Protein 6NEP (pdb70)

B-factor: mean 51.98, std 9.15, range [30.0, 88.64]

Foldseek 3Di:
DVLLVVLCPDPPNQWDPDDDPPDDATHGNDDLAPDQCLPVVLSLLLCLQPDDPPSNVCSLNVLLVNLQPVEPRQVVNVVSNLVSLLVQLVVVDLVSLLSSLVSLLSQLVSYAPRLQVPLVCLRRPQSCLVVDPPVNVSNLVSLVSSVVRRPDPSVVSNCVRNVVDDDDD/DDDFDDKDFFQDDDLVLQQCVVQVVQPARHVVRLVVLDPDDDFDAQVPSRHGAKGQHNVRDIDGDDNDGDQDSVNRRVRMDTHD

Solvent-accessible surface area: 12789 Å² total

InterPro domains:
  IPR019399 Parkin co-regulated protein [PF10274] (70-205)
  IPR019399 Parkin co-regulated protein [PF10274] (241-292)
  IPR019399 Parkin co-regulated protein [PTHR21207] (4-295)

Radius of gyration: 20.3 Å; Cα contacts (8 Å, |Δi|>4): 351; chains: 2; bounding box: 47×31×62 Å

GO terms:
  GO:0051879 Hsp90 protein binding (F, IDA)
  GO:0031982 vesicle (C, IDA)
  GO:0043005 neuron projection (C, IDA)
  GO:0005829 cytosol (C, IDA)
  GO:0030544 Hsp70 protein binding (F, IDA)
  GO:0003779 actin binding (F, IDA)
  GO:0043014 alpha-tubulin binding (F, IDA)
  GO:0048487 beta-tubulin binding (F, IDA)
  GO:0034620 cellular response to unfolded protein (P, TAS)
  GO:0051087 protein-folding chaperone binding (F, IPI)
  GO:0001664 G protein-coupled receptor binding (F, IPI)
  GO:0031072 heat shock protein binding (F, IPI)
  GO:0031625 ubiquitin protein ligase binding (F, IPI)
  GO:0005879 axonemal microtubule (C, IDA)
  GO:0005515 protein binding (F, IPI)
  GO:0097228 sperm principal piece (C, IDA)
  GO:0097229 sperm end piece (C, IDA)
  GO:0097225 sperm midpiece (C, IDA)
  GO:0005634 nucleus (C, HDA)

Structure (mmCIF, N/CA/C/O backbone):
data_6NEP
#
_entry.id   6NEP
#
_cell.length_a   67.371
_cell.length_b   67.371
_cell.length_c   159.716
_cell.angle_alpha   90.000
_cell.angle_beta   90.000
_cell.angle_gamma   90.000
#
_symmetry.space_group_name_H-M   'P 41 21 2'
#
loop_
_entity.id
_entity.type
_entity.pdbx_description
1 polymer 'Parkin coregulated gene protein'
2 polymer 'Meiosis expressed gene 1 protein homolog'
3 non-polymer 'CHLORIDE ION'
4 non-polymer 'PHOSPHATE ION'
5 water water
#
loop_
_atom_site.group_PDB
_atom_site.id
_atom_site.type_symbol
_atom_site.label_atom_id
_atom_site.label_alt_id
_atom_site.label_comp_id
_atom_site.label_asym_id
_atom_site.label_entity_id
_atom_site.label_seq_id
_atom_site.pdbx_PDB_ins_code
_atom_site.Cartn_x
_atom_site.Cartn_y
_atom_site.Cartn_z
_atom_site.occupancy
_atom_site.B_iso_or_equiv
_atom_site.auth_seq_id
_atom_site.auth_comp_id
_atom_site.auth_asym_id
_atom_site.auth_atom_id
_atom_site.pdbx_PDB_model_num
ATOM 1 N N . SER A 1 5 ? 0.95300 34.86000 49.64600 1.000 54.44337 69 SER A N 1
ATOM 2 C CA . SER A 1 5 ? 0.87900 36.28700 49.97100 1.000 54.90658 69 SER A CA 1
ATOM 3 C C . SER A 1 5 ? 0.03500 36.53000 51.21400 1.000 54.56970 69 SER A C 1
ATOM 4 O O . SER A 1 5 ? 0.56900 36.58100 52.30700 1.000 53.95121 69 SER A O 1
ATOM 6 N N . THR A 1 6 ? -1.28100 36.69100 51.06500 1.000 55.80669 70 THR A N 1
ATOM 7 C CA . THR A 1 6 ? -2.10600 36.75300 52.26900 1.000 55.44086 70 THR A CA 1
ATOM 8 C C . THR A 1 6 ? -1.99000 35.45700 53.07000 1.000 54.94869 70 THR A C 1
ATOM 9 O O . THR A 1 6 ? -1.84200 35.49400 54.30000 1.000 54.28282 70 THR A O 1
ATOM 13 N N . ALA A 1 7 ? -1.99700 34.30400 52.39000 1.000 52.93529 71 ALA A N 1
ATOM 14 C CA . ALA A 1 7 ? -1.80200 33.03300 53.08700 1.000 52.42997 71 ALA A CA 1
ATOM 15 C C . ALA A 1 7 ? -0.43400 32.95500 53.76400 1.000 51.87201 71 ALA A C 1
ATOM 16 O O . ALA A 1 7 ? -0.30800 32.41700 54.87800 1.000 50.88768 71 ALA A O 1
ATOM 18 N N . PHE A 1 8 ? 0.61600 33.44300 53.09300 1.000 48.15314 72 PHE A N 1
ATOM 19 C CA . PHE A 1 8 ? 1.92100 33.42500 53.73500 1.000 48.54529 72 PHE A CA 1
ATOM 20 C C . PHE A 1 8 ? 1.97300 34.38200 54.92500 1.000 48.75585 72 PHE A C 1
ATOM 21 O O . PHE A 1 8 ? 2.65000 34.09600 55.91700 1.000 47.27409 72 PHE A O 1
ATOM 29 N N . ARG A 1 9 ? 1.27500 35.51500 54.84900 1.000 50.48763 73 ARG A N 1
ATOM 30 C CA . ARG A 1 9 ? 1.31200 36.46300 55.95700 1.000 50.89294 73 ARG A CA 1
ATOM 31 C C . ARG A 1 9 ? 0.61000 35.91100 57.19500 1.000 50.72977 73 ARG A C 1
ATOM 32 O O . ARG A 1 9 ? 1.08200 36.12100 58.31900 1.000 50.36920 73 ARG A O 1
ATOM 40 N N . LYS A 1 10 ? -0.52300 35.21500 57.01700 1.000 51.79832 74 LYS A N 1
ATOM 41 C CA . LYS A 1 10 ? -1.14100 34.54600 58.16200 1.000 51.90359 74 LYS A CA 1
ATOM 42 C C . LYS A 1 10 ? -0.19600 33.50500 58.73600 1.000 51.36669 74 LYS A C 1
ATOM 43 O O . LYS A 1 10 ? 0.00800 33.44200 59.95500 1.000 51.23246 74 LYS A O 1
ATOM 49 N N . PHE A 1 11 ? 0.39800 32.69200 57.85600 1.000 48.17946 75 PHE A N 1
ATOM 50 C CA . PHE A 1 11 ? 1.36800 31.68000 58.25400 1.000 47.63203 75 PHE A CA 1
ATOM 51 C C . PHE A 1 11 ? 2.48700 32.28200 59.10000 1.000 47.73730 75 PHE A C 1
ATOM 52 O O . PHE A 1 11 ? 2.83500 31.74600 60.15800 1.000 47.58465 75 PHE A O 1
ATOM 60 N N . TYR A 1 12 ? 3.03000 33.41800 58.65500 1.000 46.58190 76 TYR A N 1
ATOM 61 C CA . TYR A 1 12 ? 4.17000 34.05700 59.30500 1.000 47.21356 76 TYR A CA 1
ATOM 62 C C . TYR A 1 12 ? 3.87100 34.42000 60.76100 1.000 48.18472 76 TYR A C 1
ATOM 63 O O . TYR A 1 12 ? 4.74800 34.32100 61.62200 1.000 47.68993 76 TYR A O 1
ATOM 72 N N . GLU A 1 13 ? 2.64400 34.84700 61.05400 1.000 50.75872 77 GLU A N 1
ATOM 73 C CA . GLU A 1 13 ? 2.30400 35.32100 62.38500 1.000 51.76936 77 GLU A CA 1
ATOM 74 C C . GLU A 1 13 ? 1.84700 34.21200 63.32000 1.000 51.58776 77 GLU A C 1
ATOM 75 O O . GLU A 1 13 ? 1.60100 34.48300 64.49600 1.000 52.72474 77 GLU A O 1
ATOM 81 N N . ARG A 1 14 ? 1.72300 32.98200 62.82900 1.000 50.92189 78 ARG A N 1
ATOM 82 C CA . ARG A 1 14 ? 1.24900 31.87400 63.64300 1.000 51.37458 78 ARG A CA 1
ATOM 83 C C . ARG A 1 14 ? 2.38700 31.31300 64.48400 1.000 51.30878 78 ARG A C 1
ATOM 84 O O . ARG A 1 14 ? 3.56300 31.39400 64.10900 1.000 50.73503 78 ARG A O 1
ATOM 92 N N . GLY A 1 15 ? 2.02300 30.72800 65.63400 1.000 49.95336 79 GLY A N 1
ATOM 93 C CA . GLY A 1 15 ? 2.99100 29.96500 66.40100 1.000 49.92441 79 GLY A CA 1
ATOM 94 C C . GLY A 1 15 ? 3.62700 28.84200 65.60000 1.000 49.32960 79 GLY A C 1
ATOM 95 O O . GLY A 1 15 ? 4.81400 28.55800 65.75200 1.000 49.59016 79 GLY A O 1
ATOM 96 N N . ASP A 1 16 ? 2.87900 28.22700 64.69500 1.000 49.79018 80 ASP A N 1
ATOM 97 C CA . ASP A 1 16 ? 3.48800 27.10100 64.00200 1.000 49.62963 80 ASP A CA 1
ATOM 98 C C . ASP A 1 16 ? 4.37100 27.52500 62.82200 1.000 48.46634 80 ASP A C 1
ATOM 99 O O . ASP A 1 16 ? 4.91700 26.65500 62.13600 1.000 47.84521 80 ASP A O 1
ATOM 104 N N . PHE A 1 17 ? 4.56700 28.82500 62.59400 1.000 45.63705 81 PHE A N 1
ATOM 105 C CA . PHE A 1 17 ? 5.65400 29.25900 61.70500 1.000 44.76063 81 PHE A CA 1
ATOM 106 C C . PHE A 1 17 ? 6.97200 28.74000 62.26900 1.000 45.02119 81 PHE A C 1
ATOM 107 O O . PHE A 1 17 ? 7.31000 29.05000 63.41600 1.000 45.62389 81 PHE A O 1
ATOM 115 N N . PRO A 1 18 ? 7.73100 27.94500 61.51200 1.000 42.96831 82 PRO A N 1
ATOM 116 C CA . PRO A 1 18 ? 8.86100 27.21100 62.09200 1.000 42.52615 82 PRO A CA 1
ATOM 117 C C . PRO A 1 18 ? 10.14900 28.01100 62.20700 1.000 43.44995 82 PRO A C 1
ATOM 118 O O . PRO A 1 18 ? 11.16500 27.44500 62.61400 1.000 43.57891 82 PRO A O 1
ATOM 122 N N . ILE A 1 19 ? 10.15300 29.30000 61.87000 1.000 42.27349 83 ILE A N 1
ATOM 123 C CA . ILE A 1 19 ? 11.34500 30.13700 61.95500 1.000 42.69459 83 ILE A CA 1
ATOM 124 C C . ILE A 1 19 ? 11.16000 31.13200 63.08700 1.000 43.60523 83 ILE A C 1
ATOM 125 O O . ILE A 1 19 ? 10.08000 31.71000 63.25100 1.000 43.67366 83 ILE A O 1
ATOM 130 N N . ALA A 1 20 ? 12.20400 31.29600 63.89300 1.000 43.49995 84 ALA A N 1
ATOM 131 C CA . ALA A 1 20 ? 12.16100 32.25700 64.98100 1.000 44.34479 84 ALA A CA 1
ATOM 132 C C . ALA A 1 20 ? 12.24200 33.66100 64.40500 1.000 44.82906 84 ALA A C 1
ATOM 133 O O . ALA A 1 20 ? 13.10600 33.95300 63.56600 1.000 44.91328 84 ALA A O 1
ATOM 135 N N . LEU A 1 21 ? 11.31900 34.52000 64.82700 1.000 45.40544 85 LEU A N 1
ATOM 136 C CA . LEU A 1 21 ? 11.24200 35.88400 64.31600 1.000 45.80286 85 LEU A CA 1
ATOM 137 C C . LEU A 1 21 ? 12.21400 36.76300 65.09500 1.000 46.88983 85 LEU A C 1
ATOM 138 O O . LEU A 1 21 ? 11.83400 37.62800 65.88700 1.000 47.78731 85 LEU A O 1
ATOM 143 N N . GLU A 1 22 ? 13.49800 36.51100 64.86000 1.000 50.03231 86 GLU A N 1
ATOM 144 C CA . GLU A 1 22 ? 14.55300 37.28400 65.49100 1.000 51.14297 86 GLU A CA 1
ATOM 145 C C . GLU A 1 22 ? 15.66200 37.53300 64.47600 1.000 50.75345 86 GLU A C 1
ATOM 146 O O . GLU A 1 22 ? 15.89000 36.74500 63.55700 1.000 49.62437 86 GLU A O 1
ATOM 152 N N . HIS A 1 23 ? 16.34000 38.66000 64.66200 1.000 56.85419 87 HIS A N 1
ATOM 153 C CA . HIS A 1 23 ? 17.53300 39.02300 63.91600 1.000 58.24383 87 HIS A CA 1
ATOM 154 C C . HIS A 1 23 ? 18.74000 38.99300 64.84800 1.000 59.33343 87 HIS A C 1
ATOM 155 O O . HIS A 1 23 ? 18.74700 39.67000 65.88300 1.000 59.80454 87 HIS A O 1
ATOM 162 N N . ASP A 1 24 ? 19.74800 38.20100 64.48400 1.000 62.75226 88 ASP A N 1
ATOM 163 C CA . ASP A 1 24 ? 21.04500 38.18200 65.15600 1.000 64.35245 88 ASP A CA 1
ATOM 164 C C . ASP A 1 24 ? 21.96000 39.21000 64.49400 1.000 65.73946 88 ASP A C 1
ATOM 165 O O . ASP A 1 24 ? 22.05900 39.24700 63.26000 1.000 65.28941 88 ASP A O 1
ATOM 170 N N . SER A 1 25 ? 22.64200 40.03100 65.30000 1.000 67.43440 89 SER A N 1
ATOM 171 C CA . SER A 1 25 ? 23.42700 41.11800 64.71100 1.000 69.57676 89 SER A CA 1
ATOM 172 C C . SER A 1 25 ? 24.62500 40.58000 63.93100 1.000 69.34516 89 SER A C 1
ATOM 173 O O . SER A 1 25 ? 24.91800 41.04800 62.82000 1.000 71.22696 89 SER A O 1
ATOM 176 N N . LYS A 1 26 ? 25.32800 39.59400 64.48800 1.000 68.77667 90 LYS A N 1
ATOM 177 C CA . LYS A 1 26 ? 26.28800 38.81600 63.71100 1.000 69.30041 90 LYS A CA 1
ATOM 178 C C . LYS A 1 26 ? 25.54600 38.08100 62.60200 1.000 69.15303 90 LYS A C 1
ATOM 179 O O . LYS A 1 26 ? 25.02600 36.98400 62.82400 1.000 69.79784 90 LYS A O 1
ATOM 181 N N . GLY A 1 27 ? 25.47200 38.68900 61.41700 1.000 66.07108 91 GLY A N 1
ATOM 182 C CA . GLY A 1 27 ? 25.06000 37.97700 60.22600 1.000 65.47627 91 GLY A CA 1
ATOM 183 C C . GLY A 1 27 ? 23.57400 38.04500 59.93500 1.000 64.77356 91 GLY A C 1
ATOM 184 O O . GLY A 1 27 ? 22.78200 38.66900 60.64600 1.000 65.28941 91 GLY A O 1
ATOM 185 N N . ASN A 1 28 ? 23.20100 37.34800 58.85800 1.000 59.33080 92 ASN A N 1
ATOM 186 C CA . ASN A 1 28 ? 21.85200 37.32600 58.31000 1.000 59.48345 92 ASN A CA 1
ATOM 187 C C . ASN A 1 28 ? 21.24600 35.92700 58.28000 1.000 58.31752 92 ASN A C 1
ATOM 188 O O . ASN A 1 28 ? 20.36800 35.66400 57.45800 1.000 58.44122 92 ASN A O 1
ATOM 193 N N . LYS A 1 29 ? 21.71000 35.01300 59.12100 1.000 53.59064 93 LYS A N 1
ATOM 194 C CA . LYS A 1 29 ? 21.11400 33.68800 59.10800 1.000 52.08519 93 LYS A CA 1
ATOM 195 C C . LYS A 1 29 ? 19.74000 33.73100 59.76300 1.000 50.73240 93 LYS A C 1
ATOM 196 O O . LYS A 1 29 ? 19.43200 34.61400 60.56700 1.000 50.49553 93 LYS A O 1
ATOM 202 N N . ILE A 1 30 ? 18.92400 32.74000 59.44100 1.000 46.58453 94 ILE A N 1
ATOM 203 C CA . ILE A 1 30 ? 17.63400 32.55000 60.08900 1.000 45.97657 94 ILE A CA 1
ATOM 204 C C . ILE A 1 30 ? 17.76800 31.38600 61.05200 1.000 45.21595 94 ILE A C 1
ATOM 205 O O . ILE A 1 30 ? 18.47900 30.41400 60.78300 1.000 45.02645 94 ILE A O 1
ATOM 210 N N . ALA A 1 31 ? 17.07600 31.49600 62.18100 1.000 44.36058 95 ALA A N 1
ATOM 211 C CA . ALA A 1 31 ? 17.11400 30.50800 63.24500 1.000 44.21320 95 ALA A CA 1
ATOM 212 C C . ALA A 1 31 ? 15.81200 29.72500 63.23700 1.000 43.36836 95 ALA A C 1
ATOM 213 O O . ALA A 1 31 ? 14.72900 30.31400 63.31500 1.000 43.55522 95 ALA A O 1
ATOM 215 N N . TRP A 1 32 ? 15.91400 28.40600 63.16700 1.000 42.44193 96 TRP A N 1
ATOM 216 C CA . TRP A 1 32 ? 14.74600 27.54000 63.08600 1.000 42.18401 96 TRP A CA 1
ATOM 217 C C . TRP A 1 32 ? 14.29700 27.14700 64.49500 1.000 43.26571 96 TRP A C 1
ATOM 218 O O . TRP A 1 32 ? 15.09800 26.62300 65.27100 1.000 43.18939 96 TRP A O 1
ATOM 229 N N . LYS A 1 33 ? 13.02600 27.44000 64.83300 1.000 43.29730 97 LYS A N 1
ATOM 230 C CA . LYS A 1 33 ? 12.45700 26.92300 66.08200 1.000 44.30268 97 LYS A CA 1
ATOM 231 C C . LYS A 1 33 ? 12.34500 25.40700 66.04100 1.000 44.74484 97 LYS A C 1
ATOM 232 O O . LYS A 1 33 ? 12.52600 24.73300 67.05200 1.000 45.76865 97 LYS A O 1
ATOM 238 N N . VAL A 1 34 ? 12.03300 24.85700 64.88300 1.000 45.39228 98 VAL A N 1
ATOM 239 C CA . VAL A 1 34 ? 11.78200 23.43500 64.71800 1.000 45.45019 98 VAL A CA 1
ATOM 240 C C . VAL A 1 34 ? 12.80400 22.91300 63.72500 1.000 44.51060 98 VAL A C 1
ATOM 241 O O . VAL A 1 34 ? 13.15000 23.61300 62.76800 1.000 43.72366 98 VAL A O 1
ATOM 245 N N . GLU A 1 35 ? 13.28500 21.69500 63.93900 1.000 45.31596 99 GLU A N 1
ATOM 246 C CA . GLU A 1 35 ? 14.28000 21.14000 63.03300 1.000 44.95013 99 GLU A CA 1
ATOM 247 C C . GLU A 1 35 ? 13.65900 20.83800 61.66900 1.000 43.82104 99 GLU A C 1
ATOM 248 O O . GLU A 1 35 ? 12.62000 20.17500 61.58300 1.000 43.44731 99 GLU A O 1
ATOM 254 N N . ILE A 1 36 ? 14.29900 21.34300 60.60400 1.000 43.51838 100 ILE A N 1
ATOM 255 C CA . ILE A 1 36 ? 13.79800 21.15800 59.24300 1.000 42.70512 100 ILE A CA 1
ATOM 256 C C . ILE A 1 36 ? 13.47100 19.69500 58.96300 1.000 42.82092 100 ILE A C 1
ATOM 257 O O . ILE A 1 36 ? 12.45500 19.38400 58.33300 1.000 42.27086 100 ILE A O 1
ATOM 262 N N . GLU A 1 37 ? 14.31200 18.77500 59.42100 1.000 44.60535 101 GLU A N 1
ATOM 263 C CA . GLU A 1 37 ? 14.11200 17.38100 59.05400 1.000 45.86603 101 GLU A CA 1
ATOM 264 C C . GLU A 1 37 ? 12.90500 16.76700 59.73900 1.000 46.61612 101 GLU A C 1
ATOM 265 O O . GLU A 1 37 ? 12.49500 15.66400 59.37400 1.000 47.42937 101 GLU A O 1
ATOM 271 N N . LYS A 1 38 ? 12.31800 17.44500 60.71100 1.000 44.32374 102 LYS A N 1
ATOM 272 C CA . LYS A 1 38 ? 11.11100 16.95400 61.36100 1.000 45.00013 102 LYS A CA 1
ATOM 273 C C . LYS A 1 38 ? 9.84500 17.63000 60.84500 1.000 43.78420 102 LYS A C 1
ATOM 274 O O . LYS A 1 38 ? 8.75300 17.32300 61.32700 1.000 43.67892 102 LYS A O 1
ATOM 280 N N . LEU A 1 39 ? 9.96000 18.56100 59.90800 1.000 44.10792 103 LEU A N 1
ATOM 281 C CA . LEU A 1 39 ? 8.77700 19.16600 59.32200 1.000 43.19728 103 LEU A CA 1
ATOM 282 C C . LEU A 1 39 ? 8.18600 18.25600 58.25200 1.000 42.67091 103 LEU A C 1
ATOM 283 O O . LEU A 1 39 ? 8.90700 17.70100 57.41600 1.000 42.61037 103 LEU A O 1
ATOM 288 N N . ASP A 1 40 ? 6.86700 18.11300 58.26100 1.000 44.00791 104 ASP A N 1
ATOM 289 C CA . ASP A 1 40 ? 6.21000 17.44700 57.14400 1.000 44.08950 104 ASP A CA 1
ATOM 290 C C . ASP A 1 40 ? 6.18400 18.42400 55.97500 1.000 42.88672 104 ASP A C 1
ATOM 291 O O . ASP A 1 40 ? 5.49100 19.44600 56.02400 1.000 42.19453 104 ASP A O 1
ATOM 296 N N . TYR A 1 41 ? 6.94400 18.11400 54.92300 1.000 42.17085 105 TYR A N 1
ATOM 297 C CA . TYR A 1 41 ? 7.05600 19.04700 53.80900 1.000 41.34706 105 TYR A CA 1
ATOM 298 C C . TYR A 1 41 ? 5.73200 19.20200 53.07900 1.000 41.29969 105 TYR A C 1
ATOM 299 O O . TYR A 1 41 ? 5.50000 20.23800 52.44800 1.000 40.43380 105 TYR A O 1
ATOM 308 N N . HIS A 1 42 ? 4.84900 18.19500 53.15800 1.000 43.05253 106 HIS A N 1
ATOM 309 C CA . HIS A 1 42 ? 3.54800 18.31200 52.50700 1.000 43.07095 106 HIS A CA 1
ATOM 310 C C . HIS A 1 42 ? 2.78200 19.52200 53.01600 1.000 42.80250 106 HIS A C 1
ATOM 311 O O . HIS A 1 42 ? 1.99300 20.12700 52.27100 1.000 42.76565 106 HIS A O 1
ATOM 318 N N . HIS A 1 43 ? 2.99000 19.87500 54.29000 1.000 43.51048 107 HIS A N 1
ATOM 319 C CA . HIS A 1 43 ? 2.34700 21.03600 54.88500 1.000 43.85526 107 HIS A CA 1
ATOM 320 C C . HIS A 1 43 ? 3.18400 22.29600 54.71700 1.000 43.08938 107 HIS A C 1
ATOM 321 O O . HIS A 1 43 ? 2.65600 23.33600 54.33800 1.000 43.41836 107 HIS A O 1
ATOM 328 N N . TYR A 1 44 ? 4.48900 22.21400 54.96300 1.000 40.48643 108 TYR A N 1
ATOM 329 C CA . TYR A 1 44 ? 5.27600 23.42700 55.14600 1.000 40.94965 108 TYR A CA 1
ATOM 330 C C . TYR A 1 44 ? 5.85800 23.95000 53.83000 1.000 40.61540 108 TYR A C 1
ATOM 331 O O . TYR A 1 44 ? 5.95100 25.16300 53.63100 1.000 40.80226 108 TYR A O 1
ATOM 340 N N . LEU A 1 45 ? 6.30300 23.06900 52.94800 1.000 38.91782 109 LEU A N 1
ATOM 341 C CA . LEU A 1 45 ? 6.95200 23.56500 51.73800 1.000 39.24944 109 LEU A CA 1
ATOM 342 C C . LEU A 1 45 ? 5.97700 24.34400 50.85100 1.000 39.44947 109 LEU A C 1
ATOM 343 O O . LEU A 1 45 ? 6.33300 25.45900 50.44000 1.000 40.21535 109 LEU A O 1
ATOM 348 N N . PRO A 1 46 ? 4.74400 23.89100 50.59100 1.000 40.30220 110 PRO A N 1
ATOM 349 C CA . PRO A 1 46 ? 3.82900 24.73300 49.79600 1.000 41.48129 110 PRO A CA 1
ATOM 350 C C . PRO A 1 46 ? 3.54200 26.09400 50.41500 1.000 42.46562 110 PRO A C 1
ATOM 351 O O . PRO A 1 46 ? 3.40800 27.08200 49.68400 1.000 43.41310 110 PRO A O 1
ATOM 355 N N . LEU A 1 47 ? 3.43900 26.17400 51.74900 1.000 42.15769 111 LEU A N 1
ATOM 356 C CA . LEU A 1 47 ? 3.23600 27.46700 52.40300 1.000 42.71302 111 LEU A CA 1
ATOM 357 C C . LEU A 1 47 ? 4.39300 28.42500 52.12800 1.000 43.02621 111 LEU A C 1
ATOM 358 O O . LEU A 1 47 ? 4.17300 29.60000 51.81100 1.000 44.31321 111 LEU A O 1
ATOM 363 N N . PHE A 1 48 ? 5.63400 27.95200 52.25400 1.000 40.08902 112 PHE A N 1
ATOM 364 C CA . PHE A 1 48 ? 6.75200 28.82400 51.92400 1.000 41.26811 112 PHE A CA 1
ATOM 365 C C . PHE A 1 48 ? 6.72700 29.21900 50.44400 1.000 42.40245 112 PHE A C 1
ATOM 366 O O . PHE A 1 48 ? 7.00500 30.37500 50.10500 1.000 43.79209 112 PHE A O 1
ATOM 374 N N . PHE A 1 49 ? 6.37000 28.28700 49.54800 1.000 40.98913 113 PHE A N 1
ATOM 375 C CA . PHE A 1 49 ? 6.26800 28.64700 48.13600 1.000 43.32362 113 PHE A CA 1
ATOM 376 C C . PHE A 1 49 ? 5.14300 29.65200 47.90200 1.000 44.33689 113 PHE A C 1
ATOM 377 O O . PHE A 1 49 ? 5.24500 30.49400 47.00700 1.000 45.66863 113 PHE A O 1
ATOM 385 N N . ASP A 1 50 ? 4.09600 29.62800 48.73100 1.000 45.26069 114 ASP A N 1
ATOM 386 C CA . ASP A 1 50 ? 3.10900 30.69500 48.68700 1.000 45.66074 114 ASP A CA 1
ATOM 387 C C . ASP A 1 50 ? 3.72700 32.07000 48.82800 1.000 46.76350 114 ASP A C 1
ATOM 388 O O . ASP A 1 50 ? 3.13000 33.04500 48.37500 1.000 46.93194 114 ASP A O 1
ATOM 393 N N . GLY A 1 51 ? 4.88600 32.18100 49.45000 1.000 44.82643 115 GLY A N 1
ATOM 394 C CA . GLY A 1 51 ? 5.47800 33.48200 49.64000 1.000 45.81865 115 GLY A CA 1
ATOM 395 C C . GLY A 1 51 ? 6.39700 33.95000 48.53400 1.000 46.71876 115 GLY A C 1
ATOM 396 O O . GLY A 1 51 ? 7.04800 34.98700 48.68500 1.000 46.48715 115 GLY A O 1
ATOM 397 N N . LEU A 1 52 ? 6.49300 33.21300 47.42200 1.000 47.14249 116 LEU A N 1
ATOM 398 C CA . LEU A 1 52 ? 7.22300 33.73200 46.27200 1.000 48.30316 116 LEU A CA 1
ATOM 399 C C . LEU A 1 52 ? 6.68500 35.08700 45.85000 1.000 48.45581 116 LEU A C 1
ATOM 400 O O . LEU A 1 52 ? 7.46300 35.96700 45.48600 1.000 48.21104 116 LEU A O 1
ATOM 405 N N . CYS A 1 53 ? 5.36600 35.28200 45.91900 1.000 52.09835 117 CYS A N 1
ATOM 406 C CA . CYS A 1 53 ? 4.75100 36.56000 45.55800 1.000 53.74592 117 CYS A CA 1
ATOM 407 C C . CYS A 1 53 ? 5.20500 37.70900 46.44400 1.000 54.56181 117 CYS A C 1
ATOM 408 O O . CYS A 1 53 ? 5.03600 38.87300 46.06500 1.000 55.01975 117 CYS A O 1
ATOM 411 N N . GLU A 1 54 ? 5.74800 37.41600 47.61800 1.000 52.81423 118 GLU A N 1
ATOM 412 C CA . GLU A 1 54 ? 5.90800 38.44900 48.62200 1.000 54.31967 118 GLU A CA 1
ATOM 413 C C . GLU A 1 54 ? 7.07200 39.35900 48.25900 1.000 54.91711 118 GLU A C 1
ATOM 414 O O . GLU A 1 54 ? 8.15500 38.90200 47.87800 1.000 55.78300 118 GLU A O 1
ATOM 420 N N . MET A 1 55 ? 6.84200 40.65200 48.36000 1.000 56.05409 119 MET A N 1
ATOM 421 C CA . MET A 1 55 ? 7.87700 41.62800 48.10700 1.000 56.57257 119 MET A CA 1
ATOM 422 C C . MET A 1 55 ? 8.04600 42.56000 49.28600 1.000 56.73838 119 MET A C 1
ATOM 423 O O . MET A 1 55 ? 8.90000 43.44800 49.23500 1.000 58.00432 119 MET A O 1
ATOM 428 N N . THR A 1 56 ? 7.26800 42.38500 50.34900 1.000 54.90922 120 THR A N 1
ATOM 429 C CA . THR A 1 56 ? 7.25500 43.33400 51.44800 1.000 55.18556 120 THR A CA 1
ATOM 430 C C . THR A 1 56 ? 8.12100 42.83600 52.60700 1.000 53.35903 120 THR A C 1
ATOM 431 O O . THR A 1 56 ? 7.99100 41.69600 53.06700 1.000 52.53261 120 THR A O 1
ATOM 435 N N . PHE A 1 57 ? 9.01200 43.70100 53.05400 1.000 53.07478 121 PHE A N 1
ATOM 436 C CA . PHE A 1 57 ? 9.83100 43.43200 54.21600 1.000 53.13269 121 PHE A CA 1
ATOM 437 C C . PHE A 1 57 ? 8.94900 43.42500 55.46600 1.000 53.30113 121 PHE A C 1
ATOM 438 O O . PHE A 1 57 ? 8.09700 44.30700 55.62600 1.000 53.91699 121 PHE A O 1
ATOM 446 N N . PRO A 1 58 ? 9.12000 42.45000 56.37300 1.000 52.66684 122 PRO A N 1
ATOM 447 C CA . PRO A 1 58 ? 10.12900 41.39000 56.41100 1.000 51.16403 122 PRO A CA 1
ATOM 448 C C . PRO A 1 58 ? 9.66200 40.04600 55.85100 1.000 49.33486 122 PRO A C 1
ATOM 449 O O . PRO A 1 58 ? 10.44800 39.10000 55.85800 1.000 48.13735 122 PRO A O 1
ATOM 453 N N . TYR A 1 59 ? 8.40500 39.95600 55.41700 1.000 50.39552 123 TYR A N 1
ATOM 454 C CA . TYR A 1 59 ? 7.87800 38.68400 54.93200 1.000 50.54290 123 TYR A CA 1
ATOM 455 C C . TYR A 1 59 ? 8.79200 38.06800 53.88000 1.000 49.62174 123 TYR A C 1
ATOM 456 O O . TYR A 1 59 ? 9.11100 36.87300 53.93300 1.000 48.26631 123 TYR A O 1
ATOM 465 N N . GLU A 1 60 ? 9.23500 38.87900 52.92500 1.000 49.42961 124 GLU A N 1
ATOM 466 C CA . GLU A 1 60 ? 9.92600 38.32600 51.77600 1.000 50.21655 124 GLU A CA 1
ATOM 467 C C . GLU A 1 60 ? 11.29400 37.79700 52.17600 1.000 49.41119 124 GLU A C 1
ATOM 468 O O . GLU A 1 60 ? 11.75300 36.78200 51.64100 1.000 48.53740 124 GLU A O 1
ATOM 474 N N . PHE A 1 61 ? 11.95200 38.45800 53.13500 1.000 49.69806 125 PHE A N 1
ATOM 475 C CA . PHE A 1 61 ? 13.19300 37.91600 53.67600 1.000 49.55068 125 PHE A CA 1
ATOM 476 C C . PHE A 1 61 ? 12.98700 36.50100 54.22100 1.000 48.59004 125 PHE A C 1
ATOM 477 O O . PHE A 1 61 ? 13.75200 35.58000 53.89800 1.000 48.30842 125 PHE A O 1
ATOM 485 N N . PHE A 1 62 ? 11.93600 36.29400 55.02700 1.000 47.55044 126 PHE A N 1
ATOM 486 C CA . PHE A 1 62 ? 11.73700 34.97700 55.62800 1.000 46.69507 126 PHE A CA 1
ATOM 487 C C . PHE A 1 62 ? 11.19900 33.96000 54.62000 1.000 46.61612 126 PHE A C 1
ATOM 488 O O . PHE A 1 62 ? 11.56000 32.77800 54.67800 1.000 45.49230 126 PHE A O 1
ATOM 496 N N . ALA A 1 63 ? 10.34200 34.38700 53.68400 1.000 44.27636 127 ALA A N 1
ATOM 497 C CA . ALA A 1 63 ? 9.91300 33.46600 52.63500 1.000 44.53692 127 ALA A CA 1
ATOM 498 C C . ALA A 1 63 ? 11.11400 32.94200 51.85300 1.000 44.81590 127 ALA A C 1
ATOM 499 O O . ALA A 1 63 ? 11.28600 31.72900 51.68300 1.000 44.82643 127 ALA A O 1
ATOM 501 N N . ARG A 1 64 ? 11.98400 33.84500 51.41400 1.000 44.86591 128 ARG A N 1
ATOM 502 C CA . ARG A 1 64 ? 13.12700 33.43500 50.61200 1.000 45.63442 128 ARG A CA 1
ATOM 503 C C . ARG A 1 64 ? 14.10500 32.58600 51.41300 1.000 45.28174 128 ARG A C 1
ATOM 504 O O . ARG A 1 64 ? 14.53000 31.51700 50.95100 1.000 44.80537 128 ARG A O 1
ATOM 512 N N . GLN A 1 65 ? 14.49000 33.05000 52.61300 1.000 45.60020 129 GLN A N 1
ATOM 513 C CA . GLN A 1 65 ? 15.41500 32.27000 53.42700 1.000 45.23437 129 GLN A CA 1
ATOM 514 C C . GLN A 1 65 ? 14.80100 30.92900 53.80000 1.000 43.69998 129 GLN A C 1
ATOM 515 O O . GLN A 1 65 ? 15.48900 29.90700 53.80300 1.000 43.32625 129 GLN A O 1
ATOM 521 N N . GLY A 1 66 ? 13.50100 30.90900 54.10400 1.000 42.33666 130 GLY A N 1
ATOM 522 C CA . GLY A 1 66 ? 12.84900 29.64300 54.41000 1.000 41.99714 130 GLY A CA 1
ATOM 523 C C . GLY A 1 66 ? 12.90200 28.66200 53.25000 1.000 41.34969 130 GLY A C 1
ATOM 524 O O . GLY A 1 66 ? 13.27600 27.50000 53.42500 1.000 39.46263 130 GLY A O 1
ATOM 525 N N . ILE A 1 67 ? 12.53100 29.11900 52.04600 1.000 41.85502 131 ILE A N 1
ATOM 526 C CA . ILE A 1 67 ? 12.57000 28.23700 50.88200 1.000 40.57065 131 ILE A CA 1
ATOM 527 C C . ILE A 1 67 ? 13.96800 27.68100 50.68400 1.000 39.16785 131 ILE A C 1
ATOM 528 O O . ILE A 1 67 ? 14.14500 26.48000 50.46700 1.000 37.24394 131 ILE A O 1
ATOM 533 N N . HIS A 1 68 ? 14.98100 28.54100 50.75500 1.000 42.48930 132 HIS A N 1
ATOM 534 C CA . HIS A 1 68 ? 16.34100 28.09600 50.47100 1.000 41.82080 132 HIS A CA 1
ATOM 535 C C . HIS A 1 68 ? 16.77700 26.97600 51.41400 1.000 41.42602 132 HIS A C 1
ATOM 536 O O . HIS A 1 68 ? 17.26400 25.93100 50.96600 1.000 39.48895 132 HIS A O 1
ATOM 543 N N . ASP A 1 69 ? 16.64600 27.19600 52.72600 1.000 40.58908 133 ASP A N 1
ATOM 544 C CA . ASP A 1 69 ? 17.02800 26.18300 53.71300 1.000 40.36273 133 ASP A CA 1
ATOM 545 C C . ASP A 1 69 ? 16.22200 24.89400 53.55000 1.000 38.71254 133 ASP A C 1
ATOM 546 O O . ASP A 1 69 ? 16.75700 23.79300 53.71900 1.000 37.25447 133 ASP A O 1
ATOM 551 N N . MET A 1 70 ? 14.93200 25.00300 53.23400 1.000 40.28378 134 MET A N 1
ATOM 552 C CA . MET A 1 70 ? 14.13900 23.78900 53.09200 1.000 39.51263 134 MET A CA 1
ATOM 553 C C . MET A 1 70 ? 14.53000 23.01800 51.83800 1.000 38.68359 134 MET A C 1
ATOM 554 O O . MET A 1 70 ? 14.51000 21.78500 51.83700 1.000 38.40460 134 MET A O 1
ATOM 559 N N . LEU A 1 71 ? 14.90500 23.72400 50.76600 1.000 39.34682 135 LEU A N 1
ATOM 560 C CA . LEU A 1 71 ? 15.39900 23.03200 49.58100 1.000 39.11258 135 LEU A CA 1
ATOM 561 C C . LEU A 1 71 ? 16.78500 22.45800 49.83300 1.000 39.33893 135 LEU A C 1
ATOM 562 O O . LEU A 1 71 ? 17.06400 21.30900 49.47900 1.000 39.10206 135 LEU A O 1
ATOM 567 N N . GLU A 1 72 ? 17.65200 23.22700 50.48900 1.000 39.87320 136 GLU A N 1
ATOM 568 C CA . GLU A 1 72 ? 19.00900 22.75800 50.73700 1.000 40.22061 136 GLU A CA 1
ATOM 569 C C . GLU A 1 72 ? 19.01900 21.49800 51.60000 1.000 40.52328 136 GLU A C 1
ATOM 570 O O . GLU A 1 72 ? 19.82800 20.58900 51.37700 1.000 40.79700 136 GLU A O 1
ATOM 576 N N . HIS A 1 73 ? 18.12400 21.41800 52.58500 1.000 38.84150 137 HIS A N 1
ATOM 577 C CA . HIS A 1 73 ? 18.15500 20.31700 53.54100 1.000 40.01796 137 HIS A CA 1
ATOM 578 C C . HIS A 1 73 ? 16.98000 19.36500 53.39600 1.000 40.41011 137 HIS A C 1
ATOM 579 O O . HIS A 1 73 ? 16.86200 18.43200 54.18600 1.000 41.13125 137 HIS A O 1
ATOM 586 N N . GLY A 1 74 ? 16.14000 19.54700 52.37600 1.000 40.13376 138 GLY A N 1
ATOM 587 C CA . GLY A 1 74 ? 14.99800 18.66100 52.19800 1.000 40.62856 138 GLY A CA 1
ATOM 588 C C . GLY A 1 74 ? 15.37000 17.21800 51.91000 1.000 42.70512 138 GLY A C 1
ATOM 589 O O . GLY A 1 74 ? 14.69700 16.29700 52.36500 1.000 43.88684 138 GLY A O 1
ATOM 590 N N . GLY A 1 75 ? 16.41400 16.99400 51.12400 1.000 43.23676 139 GLY A N 1
ATOM 591 C CA . GLY A 1 75 ? 16.71900 15.61600 50.75400 1.000 45.50282 139 GLY A CA 1
ATOM 592 C C . GLY A 1 75 ? 15.53500 14.96300 50.05700 1.000 47.02406 139 GLY A C 1
ATOM 593 O O . GLY A 1 75 ? 14.89600 15.56300 49.18300 1.000 45.84760 139 GLY A O 1
ATOM 594 N N . ASN A 1 76 ? 15.19800 13.73500 50.47600 1.000 47.07670 140 ASN A N 1
ATOM 595 C CA . ASN A 1 76 ? 14.13500 12.96700 49.82500 1.000 48.49266 140 ASN A CA 1
ATOM 596 C C . ASN A 1 76 ? 12.73200 13.41500 50.21800 1.000 46.30292 140 ASN A C 1
ATOM 597 O O . ASN A 1 76 ? 11.77300 12.73500 49.86200 1.000 46.74771 140 ASN A O 1
ATOM 602 N N . LYS A 1 77 ? 12.57500 14.52900 50.93200 1.000 45.21595 141 LYS A N 1
ATOM 603 C CA . LYS A 1 77 ? 11.25000 15.04400 51.25700 1.000 44.10529 141 LYS A CA 1
ATOM 604 C C . LYS A 1 77 ? 10.67800 15.95300 50.17000 1.000 42.87883 141 LYS A C 1
ATOM 605 O O . LYS A 1 77 ? 9.47800 16.24700 50.19400 1.000 41.93924 141 LYS A O 1
ATOM 611 N N . ILE A 1 78 ? 11.50300 16.39900 49.22600 1.000 42.98410 142 ILE A N 1
ATOM 612 C CA . ILE A 1 78 ? 11.09000 17.42400 48.27200 1.000 42.25507 142 ILE A CA 1
ATOM 613 C C . ILE A 1 78 ? 10.26900 16.81900 47.13100 1.000 43.69208 142 ILE A C 1
ATOM 614 O O . ILE A 1 78 ? 9.11400 17.20400 46.92700 1.000 42.32086 142 ILE A O 1
ATOM 619 N N . LEU A 1 79 ? 10.83900 15.85800 46.39300 1.000 42.84724 143 LEU A N 1
ATOM 620 C CA . LEU A 1 79 ? 10.11100 15.23000 45.29100 1.000 44.54745 143 LEU A CA 1
ATOM 621 C C . LEU A 1 79 ? 8.67100 14.84600 45.63000 1.000 45.10278 143 LEU A C 1
ATOM 622 O O . LEU A 1 79 ? 7.77100 15.22500 44.85900 1.000 44.41059 143 LEU A O 1
ATOM 627 N N . PRO A 1 80 ? 8.36700 14.14400 46.72900 1.000 46.95563 144 PRO A N 1
ATOM 628 C CA . PRO A 1 80 ? 6.96200 13.78500 46.97300 1.000 47.05038 144 PRO A CA 1
ATOM 629 C C . PRO A 1 80 ? 6.02500 14.98600 47.04700 1.000 45.51335 144 PRO A C 1
ATOM 630 O O . PRO A 1 80 ? 4.81400 14.81200 46.88900 1.000 45.81076 144 PRO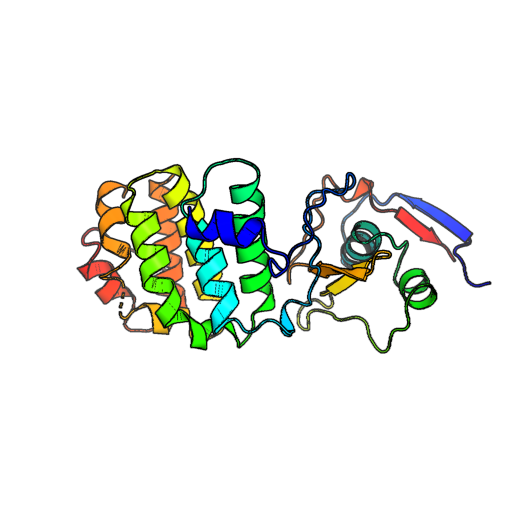 A O 1
ATOM 634 N N . VAL A 1 81 ? 6.54600 16.19200 47.27400 1.000 42.26033 145 VAL A N 1
ATOM 635 C CA . VAL A 1 81 ? 5.73000 17.38600 47.41000 1.000 42.40508 145 VAL A CA 1
ATOM 636 C C . VAL A 1 81 ? 5.68100 18.21200 46.12200 1.000 42.38140 145 VAL A C 1
ATOM 637 O O . VAL A 1 81 ? 4.85600 19.12700 46.01000 1.000 41.13651 145 VAL A O 1
ATOM 641 N N . LEU A 1 82 ? 6.51800 17.88300 45.12900 1.000 42.82619 146 LEU A N 1
ATOM 642 C CA . LEU A 1 82 ? 6.50200 18.61300 43.86000 1.000 42.10505 146 LEU A CA 1
ATOM 643 C C . LEU A 1 82 ? 5.10100 18.92900 43.34100 1.000 42.00767 146 LEU A C 1
ATOM 644 O O . LEU A 1 82 ? 4.87600 20.09000 42.97100 1.000 41.20494 146 LEU A O 1
ATOM 649 N N . PRO A 1 83 ? 4.13200 18.00400 43.29300 1.000 42.59984 147 PRO A N 1
ATOM 650 C CA . PRO A 1 83 ? 2.83400 18.36600 42.69100 1.000 43.91053 147 PRO A CA 1
ATOM 651 C C . PRO A 1 83 ? 2.15100 19.56200 43.34000 1.000 42.64459 147 PRO A C 1
ATOM 652 O O . PRO A 1 83 ? 1.38900 20.26800 42.66000 1.000 43.13149 147 PRO A O 1
ATOM 656 N N . GLN A 1 84 ? 2.37500 19.78900 44.64100 1.000 42.43667 148 GLN A N 1
ATOM 657 C CA . GLN A 1 84 ? 1.74100 20.87300 45.38200 1.000 42.59458 148 GLN A CA 1
ATOM 658 C C . GLN A 1 84 ? 2.44000 22.21200 45.18200 1.000 42.09715 148 GLN A C 1
ATOM 659 O O . GLN A 1 84 ? 1.92300 23.23500 45.63300 1.000 42.15769 148 GLN A O 1
ATOM 665 N N . LEU A 1 85 ? 3.60200 22.22700 44.53100 1.000 40.76278 149 LEU A N 1
ATOM 666 C CA . LEU A 1 85 ? 4.33400 23.46000 44.27700 1.000 40.99439 149 LEU A CA 1
ATOM 667 C C . LEU A 1 85 ? 3.99100 24.09600 42.93300 1.000 42.23664 149 LEU A C 1
ATOM 668 O O . LEU A 1 85 ? 4.27700 25.27900 42.74400 1.000 42.56037 149 LEU A O 1
ATOM 673 N N . ILE A 1 86 ? 3.39700 23.34300 42.00300 1.000 40.37326 150 ILE A N 1
ATOM 674 C CA . ILE A 1 86 ? 3.18500 23.85100 40.64600 1.000 41.34180 150 ILE A CA 1
ATOM 675 C C . ILE A 1 86 ? 2.30800 25.09400 40.67700 1.000 42.38929 150 ILE A C 1
ATOM 676 O O . ILE A 1 86 ? 2.67300 26.15000 40.15000 1.000 43.85263 150 ILE A O 1
ATOM 681 N N . ILE A 1 87 ? 1.15900 24.99500 41.34200 1.000 42.07347 151 ILE A N 1
ATOM 682 C CA . ILE A 1 87 ? 0.24100 26.13500 41.40000 1.000 43.89474 151 ILE A CA 1
ATOM 683 C C . ILE A 1 87 ? 0.86000 27.35500 42.06100 1.000 44.74221 151 ILE A C 1
ATOM 684 O O . ILE A 1 87 ? 0.70800 28.46200 41.52200 1.000 46.42925 151 ILE A O 1
ATOM 689 N N . PRO A 1 88 ? 1.57000 27.26100 43.19600 1.000 43.49732 152 PRO A N 1
ATOM 690 C CA . PRO A 1 88 ? 2.27800 28.45500 43.69800 1.000 44.25794 152 PRO A CA 1
ATOM 691 C C . PRO A 1 88 ? 3.31000 29.01800 42.72700 1.000 44.87380 152 PRO A C 1
ATOM 692 O O . PRO A 1 88 ? 3.39700 30.24200 42.58600 1.000 46.16869 152 PRO A O 1
ATOM 696 N N . ILE A 1 89 ? 4.13500 28.16800 42.10700 1.000 43.49469 153 ILE A N 1
ATOM 697 C CA . ILE A 1 89 ? 5.12000 28.65500 41.13900 1.000 44.58692 153 ILE A CA 1
ATOM 698 C C . ILE A 1 89 ? 4.42000 29.40100 40.01000 1.000 46.42662 153 ILE A C 1
ATOM 699 O O . ILE A 1 89 ? 4.82100 30.50800 39.62000 1.000 46.86088 153 ILE A O 1
ATOM 704 N N . LYS A 1 90 ? 3.34200 28.80800 39.49600 1.000 45.49230 154 LYS A N 1
ATOM 705 C CA . LYS A 1 90 ? 2.62200 29.37400 38.37000 1.000 47.22935 154 LYS A CA 1
ATOM 706 C C . LYS A 1 90 ? 1.99000 30.71100 38.73500 1.000 48.00312 154 LYS A C 1
ATOM 707 O O . LYS A 1 90 ? 2.11200 31.68300 37.97800 1.000 48.32948 154 LYS A O 1
ATOM 713 N N . ASN A 1 91 ? 1.34900 30.78800 39.91200 1.000 48.67426 155 ASN A N 1
ATOM 714 C CA . ASN A 1 91 ? 0.73300 32.03300 40.36600 1.000 49.20064 155 ASN A CA 1
ATOM 715 C C . ASN A 1 91 ? 1.76000 33.15100 40.50200 1.000 49.19800 155 ASN A C 1
ATOM 716 O O . ASN A 1 91 ? 1.47800 34.30900 40.17300 1.000 49.71122 155 ASN A O 1
ATOM 721 N N . ALA A 1 92 ? 2.95100 32.83000 40.99300 1.000 47.98996 156 ALA A N 1
ATOM 722 C CA . ALA A 1 92 ? 3.97800 33.85000 41.15600 1.000 48.49266 156 ALA A CA 1
ATOM 723 C C . ALA A 1 92 ? 4.47600 34.35600 39.80400 1.000 48.89270 156 ALA A C 1
ATOM 724 O O . ALA A 1 92 ? 4.52400 35.56700 39.55800 1.000 48.90586 156 ALA A O 1
ATOM 726 N N . LEU A 1 93 ? 4.88300 33.43600 38.92500 1.000 48.59793 157 LEU A N 1
ATOM 727 C CA . LEU A 1 93 ? 5.37600 33.83800 37.61500 1.000 49.03219 157 LEU A CA 1
ATOM 728 C C . LEU A 1 93 ? 4.33000 34.64600 36.86200 1.000 50.11390 157 LEU A C 1
ATOM 729 O O . LEU A 1 93 ? 4.66300 35.63100 36.19800 1.000 49.97704 157 LEU A O 1
ATOM 734 N N . ASN A 1 94 ? 3.05500 34.26500 36.98200 1.000 51.21140 158 ASN A N 1
ATOM 735 C CA . ASN A 1 94 ? 1.99100 34.88300 36.20100 1.000 51.87727 158 ASN A CA 1
ATOM 736 C C . ASN A 1 94 ? 1.58200 36.25400 36.72000 1.000 52.53525 158 ASN A C 1
ATOM 737 O O . ASN A 1 94 ? 0.76500 36.91800 36.07400 1.000 53.29850 158 ASN A O 1
ATOM 742 N N . LEU A 1 95 ? 2.12000 36.70700 37.85100 1.000 53.66170 159 LEU A N 1
ATOM 743 C CA . LEU A 1 95 ? 1.95200 38.11100 38.20400 1.000 53.90383 159 LEU A CA 1
ATOM 744 C C . LEU A 1 95 ? 2.59400 39.03400 37.18200 1.000 54.45390 159 LEU A C 1
ATOM 745 O O . LEU A 1 95 ? 2.21000 40.20500 37.10200 1.000 54.65129 159 LEU A O 1
ATOM 750 N N . ARG A 1 96 ? 3.56500 38.53700 36.41200 1.000 55.16714 160 ARG A N 1
ATOM 751 C CA . ARG A 1 96 ? 4.28400 39.33300 35.42000 1.000 55.78300 160 ARG A CA 1
ATOM 752 C C . ARG A 1 96 ? 5.11700 40.42700 36.06800 1.000 55.77511 160 ARG A C 1
ATOM 753 O O . ARG A 1 96 ? 5.35200 41.47600 35.46400 1.000 56.79892 160 ARG A O 1
ATOM 761 N N . ASN A 1 97 ? 5.54200 40.19000 37.30500 1.000 56.70943 161 ASN A N 1
ATOM 762 C CA . ASN A 1 97 ? 6.43900 41.07700 38.03200 1.000 56.17252 161 ASN A CA 1
ATOM 763 C C . ASN A 1 97 ? 7.87800 40.60100 37.87400 1.000 56.21463 161 ASN A C 1
ATOM 764 O O . ASN A 1 97 ? 8.18700 39.43800 38.15700 1.000 55.34085 161 ASN A O 1
ATOM 769 N N . ARG A 1 98 ? 8.75000 41.50900 37.42000 1.000 57.50689 162 ARG A N 1
ATOM 770 C CA . ARG A 1 98 ? 10.13500 41.15400 37.11800 1.000 57.37793 162 ARG A CA 1
ATOM 771 C C . ARG A 1 98 ? 10.88300 40.67700 38.35600 1.000 56.65153 162 ARG A C 1
ATOM 772 O O . ARG A 1 98 ? 11.67900 39.72900 38.28600 1.000 55.73300 162 ARG A O 1
ATOM 780 N N . GLN A 1 99 ? 10.67300 41.34800 39.48900 1.000 54.87500 163 GLN A N 1
ATOM 781 C CA . GLN A 1 99 ? 11.38700 40.98200 40.70600 1.000 55.03291 163 GLN A CA 1
ATOM 782 C C . GLN A 1 99 ? 10.95400 39.61400 41.20200 1.000 53.34587 163 GLN A C 1
ATOM 783 O O . GLN A 1 99 ? 11.79100 38.80200 41.61800 1.000 52.53788 163 GLN A O 1
ATOM 785 N N . VAL A 1 100 ? 9.64800 39.34300 41.17300 1.000 53.20638 164 VAL A N 1
ATOM 786 C CA . VAL A 1 100 ? 9.15100 38.02000 41.55500 1.000 52.97214 164 VAL A CA 1
ATOM 787 C C . VAL A 1 100 ? 9.66900 36.95700 40.59400 1.000 52.58525 164 VAL A C 1
ATOM 788 O O . VAL A 1 100 ? 10.06700 35.86600 41.01300 1.000 51.97728 164 VAL A O 1
ATOM 792 N N . ILE A 1 101 ? 9.69200 37.25700 39.29500 1.000 52.48787 165 ILE A N 1
ATOM 793 C CA . ILE A 1 101 ? 10.21000 36.28100 38.34300 1.000 52.14573 165 ILE A CA 1
ATOM 794 C C . ILE A 1 101 ? 11.68600 36.00400 38.61500 1.000 50.40341 165 ILE A C 1
ATOM 795 O O . ILE A 1 101 ? 12.12600 34.84600 38.61300 1.000 49.26643 165 ILE A O 1
ATOM 800 N N . CYS A 1 102 ? 12.45900 37.03200 38.89000 1.000 54.73814 166 CYS A N 1
ATOM 801 C CA . CYS A 1 102 ? 13.86400 36.81800 39.15500 1.000 53.40640 166 CYS A CA 1
ATOM 802 C C . CYS A 1 102 ? 14.08600 35.93700 40.35100 1.000 52.27732 166 CYS A C 1
ATOM 803 O O . CYS A 1 102 ? 14.91000 35.06700 40.31200 1.000 50.41657 166 CYS A O 1
ATOM 806 N N . VAL A 1 103 ? 13.38900 36.18000 41.43400 1.000 49.88756 167 VAL A N 1
ATOM 807 C CA . VAL A 1 103 ? 13.58800 35.30700 42.59000 1.000 49.61911 167 VAL A CA 1
ATOM 808 C C . VAL A 1 103 ? 13.03800 33.91000 42.31600 1.000 48.29790 167 VAL A C 1
ATOM 809 O O . VAL A 1 103 ? 13.63500 32.90800 42.72400 1.000 46.54242 167 VAL A O 1
ATOM 813 N N . THR A 1 104 ? 11.92100 33.81200 41.58900 1.000 47.45306 168 THR A N 1
ATOM 814 C CA . THR A 1 104 ? 11.32200 32.50400 41.34800 1.000 46.66612 168 THR A CA 1
ATOM 815 C C . THR A 1 104 ? 12.21100 31.63600 40.46700 1.000 45.04487 168 THR A C 1
ATOM 816 O O . THR A 1 104 ? 12.33900 30.42500 40.70400 1.000 43.17623 168 THR A O 1
ATOM 820 N N . LEU A 1 105 ? 12.84000 32.23600 39.45000 1.000 46.92668 169 LEU A N 1
ATOM 821 C CA . LEU A 1 105 ? 13.72700 31.46800 38.58300 1.000 46.20028 169 LEU A CA 1
ATOM 822 C C . LEU A 1 105 ? 14.93100 30.95300 39.36300 1.000 44.73431 169 LEU A C 1
ATOM 823 O O . LEU A 1 105 ? 15.33300 29.79800 39.20100 1.000 43.66576 169 LEU A O 1
ATOM 828 N N . LYS A 1 106 ? 15.51500 31.78900 40.22200 1.000 46.33450 170 LYS A N 1
ATOM 829 C CA . LYS A 1 106 ? 16.59200 31.29400 41.07600 1.000 46.21870 170 LYS A CA 1
ATOM 830 C C . LYS A 1 106 ? 16.11000 30.17000 41.97900 1.000 44.30005 170 LYS A C 1
ATOM 831 O O . LYS A 1 106 ? 16.83200 29.19600 42.19800 1.000 43.76577 170 LYS A O 1
ATOM 837 N N . VAL A 1 107 ? 14.88100 30.26200 42.47700 1.000 43.28151 171 VAL A N 1
ATOM 838 C CA . VAL A 1 107 ? 14.33900 29.18500 43.30700 1.000 43.13675 171 VAL A CA 1
ATOM 839 C C . VAL A 1 107 ? 14.17700 27.90700 42.49400 1.000 41.83133 171 VAL A C 1
ATOM 840 O O . VAL A 1 107 ? 14.55500 26.81100 42.94400 1.000 40.52328 171 VAL A O 1
ATOM 844 N N . LEU A 1 108 ? 13.63100 28.03100 41.27600 1.000 40.86279 172 LEU A N 1
ATOM 845 C CA . LEU A 1 108 ? 13.45200 26.86400 40.41700 1.000 40.91806 172 LEU A CA 1
ATOM 846 C C . LEU A 1 108 ? 14.78800 26.22000 40.08400 1.000 40.02585 172 LEU A C 1
ATOM 847 O O . LEU A 1 108 ? 14.90800 24.99300 40.12500 1.000 40.28641 172 LEU A O 1
ATOM 852 N N . GLN A 1 109 ? 15.81300 27.02300 39.78300 1.000 42.39456 173 GLN A N 1
ATOM 853 C CA . GLN A 1 109 ? 17.15200 26.46500 39.60000 1.000 42.77881 173 GLN A CA 1
ATOM 854 C C . GLN A 1 109 ? 17.58000 25.64500 40.81000 1.000 42.23664 173 GLN A C 1
ATOM 855 O O . GLN A 1 109 ? 18.12200 24.54000 40.66800 1.000 42.11821 173 GLN A O 1
ATOM 861 N N . HIS A 1 110 ? 17.34600 26.17300 42.01600 1.000 41.90502 174 HIS A N 1
ATOM 862 C CA . HIS A 1 110 ? 17.70000 25.42200 43.21200 1.000 41.35759 174 HIS A CA 1
ATOM 863 C C . HIS A 1 110 ? 16.86200 24.15500 43.30900 1.000 41.02597 174 HIS A C 1
ATOM 864 O O . HIS A 1 110 ? 17.38900 23.08300 43.61700 1.000 41.47076 174 HIS A O 1
ATOM 871 N N . LEU A 1 111 ? 15.57200 24.24400 42.98300 1.000 39.53369 175 LEU A N 1
ATOM 872 C CA . LEU A 1 111 ? 14.68200 23.08600 43.07700 1.000 39.99690 175 LEU A CA 1
ATOM 873 C C . LEU A 1 111 ? 15.16600 21.90200 42.23600 1.000 41.08387 175 LEU A C 1
ATOM 874 O O . LEU A 1 111 ? 15.09500 20.75000 42.68200 1.000 41.85765 175 LEU A O 1
ATOM 879 N N . VAL A 1 112 ? 15.64200 22.15400 41.00800 1.000 40.00216 176 VAL A N 1
ATOM 880 C CA . VAL A 1 112 ? 15.92300 21.02900 40.12300 1.000 42.44719 176 VAL A CA 1
ATOM 881 C C . VAL A 1 112 ? 17.22900 20.33700 40.48600 1.000 42.67354 176 VAL A C 1
ATOM 882 O O . VAL A 1 112 ? 17.44200 19.19300 40.08400 1.000 44.45533 176 VAL A O 1
ATOM 886 N N . VAL A 1 113 ? 18.10700 20.98000 41.25900 1.000 44.38953 177 VAL A N 1
ATOM 887 C CA . VAL A 1 113 ? 19.27900 20.30000 41.81000 1.000 44.62904 177 VAL A CA 1
ATOM 888 C C . VAL A 1 113 ? 19.10300 19.91100 43.27200 1.000 44.02370 177 VAL A C 1
ATOM 889 O O . VAL A 1 113 ? 20.04500 19.38100 43.87300 1.000 44.83169 177 VAL A O 1
ATOM 893 N N . SER A 1 114 ? 17.95600 20.19200 43.85100 1.000 43.23150 178 SER A N 1
ATOM 894 C CA . SER A 1 114 ? 17.70200 19.92500 45.25700 1.000 43.20518 178 SER A CA 1
ATOM 895 C C . SER A 1 114 ? 17.75600 18.47300 45.61400 1.000 44.65272 178 SER A C 1
ATOM 896 O O . SER A 1 114 ? 18.16400 18.11800 46.67600 1.000 45.36860 178 SER A O 1
ATOM 899 N N . ALA A 1 115 ? 17.26500 17.64400 44.72900 1.000 44.25794 179 ALA A N 1
ATOM 900 C CA . ALA A 1 115 ? 17.28700 16.22600 44.92500 1.000 46.55032 179 ALA A CA 1
ATOM 901 C C . ALA A 1 115 ? 17.21500 15.53900 43.60300 1.000 48.92692 179 ALA A C 1
ATOM 902 O O . ALA A 1 115 ? 16.81800 16.11100 42.63200 1.000 47.92154 179 ALA A O 1
ATOM 904 N N . GLU A 1 116 ? 17.55300 14.27300 43.59600 1.000 50.05337 180 GLU A N 1
ATOM 905 C CA . GLU A 1 116 ? 17.50600 13.49300 42.39500 1.000 53.31955 180 GLU A CA 1
ATOM 906 C C . GLU A 1 116 ? 16.06900 13.28900 41.97400 1.000 53.49062 180 GLU A C 1
ATOM 907 O O . GLU A 1 116 ? 15.18700 13.20400 42.80500 1.000 52.64315 180 GLU A O 1
ATOM 909 N N . MET A 1 117 ? 15.88300 13.36700 40.66700 1.000 50.98769 181 MET A N 1
ATOM 910 C CA . MET A 1 117 ? 14.65900 13.18200 39.90400 1.000 51.88517 181 MET A CA 1
ATOM 911 C C . MET A 1 117 ? 13.70700 14.33500 39.90100 1.000 50.31656 181 MET A C 1
ATOM 912 O O . MET A 1 117 ? 12.73400 14.27700 39.22800 1.000 50.91926 181 MET A O 1
ATOM 917 N N . VAL A 1 118 ? 14.00500 15.38800 40.62500 1.000 48.81112 182 VAL A N 1
ATOM 918 C CA . VAL A 1 118 ? 13.12200 16.52000 40.64800 1.000 46.96089 182 VAL A CA 1
ATOM 919 C C . VAL A 1 118 ? 13.05200 17.20800 39.30500 1.000 46.99774 182 VAL A C 1
ATOM 920 O O . VAL A 1 118 ? 12.00800 17.57600 38.86900 1.000 46.21870 182 VAL A O 1
ATOM 924 N N . GLY A 1 119 ? 14.18600 17.36700 38.65800 1.000 45.28701 183 GLY A N 1
ATOM 925 C CA . GLY A 1 119 ? 14.19900 17.97700 37.33600 1.000 45.43439 183 GLY A CA 1
ATOM 926 C C . GLY A 1 119 ? 13.34700 17.22400 36.33000 1.000 48.56898 183 GLY A C 1
ATOM 927 O O . GLY A 1 119 ? 12.60200 17.83300 35.56600 1.000 48.97166 183 GLY A O 1
ATOM 928 N N . LYS A 1 120 ? 13.42200 15.88700 36.33700 1.000 48.03734 184 LYS A N 1
ATOM 929 C CA . LYS A 1 120 ? 12.63700 15.09700 35.39200 1.000 50.35867 184 LYS A CA 1
ATOM 930 C C . LYS A 1 120 ? 11.16100 15.17000 35.72300 1.000 50.09022 184 LYS A C 1
ATOM 931 O O . LYS A 1 120 ? 10.32100 15.24000 34.81800 1.000 50.47710 184 LYS A O 1
ATOM 937 N N . ALA A 1 121 ? 10.82300 15.16200 37.01900 1.000 49.75333 185 ALA A N 1
ATOM 938 C CA . ALA A 1 121 ? 9.42000 15.23100 37.39400 1.000 48.43475 185 ALA A CA 1
ATOM 939 C C . ALA A 1 121 ? 8.82900 16.59100 37.05800 1.000 46.47926 185 ALA A C 1
ATOM 940 O O . ALA A 1 121 ? 7.60600 16.73200 36.98500 1.000 46.20291 185 ALA A O 1
ATOM 942 N N . LEU A 1 122 ? 9.67400 17.60200 36.84600 1.000 45.60020 186 LEU A N 1
ATOM 943 C CA . LEU A 1 122 ? 9.18200 18.91900 36.46500 1.000 44.96592 186 LEU A CA 1
ATOM 944 C C . LEU A 1 122 ? 8.71000 18.97400 35.01100 1.000 47.05301 186 LEU A C 1
ATOM 945 O O . LEU A 1 122 ? 7.86300 19.80600 34.68000 1.000 46.15817 186 LEU A O 1
ATOM 950 N N . VAL A 1 123 ? 9.25700 18.10700 34.15000 1.000 44.15793 187 VAL A N 1
ATOM 951 C CA . VAL A 1 123 ? 8.99000 18.21900 32.70600 1.000 46.19764 187 VAL A CA 1
ATOM 952 C C . VAL A 1 123 ? 7.50800 18.28200 32.37900 1.000 46.07921 187 VAL A C 1
ATOM 953 O O . VAL A 1 123 ? 7.10500 19.18500 31.63000 1.000 46.87667 187 VAL A O 1
ATOM 957 N N . PRO A 1 124 ? 6.62500 17.40700 32.91000 1.000 47.85837 188 PRO A N 1
ATOM 958 C CA . PRO A 1 124 ? 5.20700 17.50700 32.53100 1.000 46.96616 188 PRO A CA 1
ATOM 959 C C . PRO A 1 124 ? 4.47100 18.78500 32.95800 1.000 45.40281 188 PRO A C 1
ATOM 960 O O . PRO A 1 124 ? 3.32200 18.97500 32.54400 1.000 45.61073 188 PRO A O 1
ATOM 976 N N . TYR A 1 126 ? 6.01300 21.88700 32.59600 1.000 43.88158 190 TYR A N 1
ATOM 977 C CA . TYR A 1 126 ? 6.56800 22.99500 31.80200 1.000 44.99750 190 TYR A CA 1
ATOM 978 C C . TYR A 1 126 ? 5.50300 23.87900 31.19000 1.000 44.83959 190 TYR A C 1
ATOM 979 O O . TYR A 1 126 ? 5.61300 25.09400 31.21900 1.000 44.92381 190 TYR A O 1
ATOM 988 N N . ARG A 1 127 ? 4.46900 23.26000 30.62700 1.000 45.26859 191 ARG A N 1
ATOM 989 C CA . ARG A 1 127 ? 3.46700 24.04500 29.91800 1.000 46.23449 191 ARG A CA 1
ATOM 990 C C . ARG A 1 127 ? 2.65400 24.89500 30.87400 1.000 45.18173 191 ARG A C 1
ATOM 991 O O . ARG A 1 127 ? 1.99100 25.84800 30.44800 1.000 45.69495 191 ARG A O 1
ATOM 999 N N . GLN A 1 128 ? 2.69600 24.57200 32.17100 1.000 46.89773 192 GLN A N 1
ATOM 1000 C CA . GLN A 1 128 ? 1.98000 25.38100 33.13800 1.000 46.86615 192 GLN A CA 1
ATOM 1001 C C . GLN A 1 128 ? 2.83600 26.54700 33.60500 1.000 46.27397 192 GLN A C 1
ATOM 1002 O O . GLN A 1 128 ? 2.29800 27.60500 33.94300 1.000 46.72139 192 GLN A O 1
ATOM 1008 N N . ILE A 1 129 ? 4.16500 26.37800 33.64400 1.000 46.25291 193 ILE A N 1
ATOM 1009 C CA . ILE A 1 129 ? 5.00400 27.34600 34.34300 1.000 46.37398 193 ILE A CA 1
ATOM 1010 C C . ILE A 1 129 ? 5.85100 28.16800 33.38200 1.000 46.96879 193 ILE A C 1
ATOM 1011 O O . ILE A 1 129 ? 6.12800 29.33700 33.65500 1.000 47.41358 193 ILE A O 1
ATOM 1016 N N . LEU A 1 130 ? 6.24400 27.59800 32.23700 1.000 45.14489 194 LEU A N 1
ATOM 1017 C CA . LEU A 1 130 ? 7.12100 28.36900 31.35600 1.000 46.25818 194 LEU A CA 1
ATOM 1018 C C . LEU A 1 130 ? 6.46200 29.44800 30.48200 1.000 46.76087 194 LEU A C 1
ATOM 1019 O O . LEU A 1 130 ? 7.20200 30.28100 29.95200 1.000 47.78994 194 LEU A O 1
ATOM 1024 N N . PRO A 1 131 ? 5.13600 29.49600 30.24500 1.000 47.31620 195 PRO A N 1
ATOM 1025 C CA . PRO A 1 131 ? 4.66200 30.42100 29.19100 1.000 48.75058 195 PRO A CA 1
ATOM 1026 C C . PRO A 1 131 ? 5.02500 31.89100 29.40000 1.000 49.07430 195 PRO A C 1
ATOM 1027 O O . PRO A 1 131 ? 5.43100 32.54900 28.42900 1.000 49.68227 195 PRO A O 1
ATOM 1031 N N . VAL A 1 132 ? 4.89600 32.42800 30.61900 1.000 51.27457 196 VAL A N 1
ATOM 1032 C CA . VAL A 1 132 ? 5.15400 33.84900 30.85100 1.000 50.50606 196 VAL A CA 1
ATOM 1033 C C . VAL A 1 132 ? 6.59400 34.23400 30.52900 1.000 51.11666 196 VAL A C 1
ATOM 1034 O O . VAL A 1 132 ? 6.88700 35.41000 30.31600 1.000 51.51144 196 VAL A O 1
ATOM 1038 N N . LEU A 1 133 ? 7.50000 33.29600 30.49600 1.000 52.03782 197 LEU A N 1
ATOM 1039 C CA . LEU A 1 133 ? 8.85300 33.65500 30.17500 1.000 51.45617 197 LEU A CA 1
ATOM 1040 C C . LEU A 1 133 ? 8.97000 34.19200 28.75700 1.000 53.72749 197 LEU A C 1
ATOM 1041 O O . LEU A 1 133 ? 9.86100 34.92700 28.45900 1.000 53.85383 197 LEU A O 1
ATOM 1046 N N . ASN A 1 134 ? 8.07600 33.81000 27.87500 1.000 50.91926 198 ASN A N 1
ATOM 1047 C CA . ASN A 1 134 ? 8.16100 34.31700 26.49900 1.000 52.75633 198 ASN A CA 1
ATOM 1048 C C . ASN A 1 134 ? 7.98800 35.83300 26.44300 1.000 52.99846 198 ASN A C 1
ATOM 1049 O O . ASN A 1 134 ? 8.51900 36.50000 25.54700 1.000 53.97752 198 ASN A O 1
ATOM 1054 N N . ILE A 1 135 ? 7.24500 36.39300 27.39700 1.000 57.24107 199 ILE A N 1
ATOM 1055 C CA . ILE A 1 135 ? 7.13500 37.84100 27.51100 1.000 57.86220 199 ILE A CA 1
ATOM 1056 C C . ILE A 1 135 ? 8.47800 38.44900 27.86400 1.000 57.47005 199 ILE A C 1
ATOM 1057 O O . ILE A 1 135 ? 8.80200 39.55900 27.43100 1.000 58.23330 199 ILE A O 1
ATOM 1062 N N . PHE A 1 136 ? 9.27500 37.74600 28.66400 1.000 59.98351 200 PHE A N 1
ATOM 1063 C CA . PHE A 1 136 ? 10.48200 38.31600 29.24100 1.000 59.50977 200 PHE A CA 1
ATOM 1064 C C . PHE A 1 136 ? 11.76800 37.76000 28.64400 1.000 59.07024 200 PHE A C 1
ATOM 1065 O O . PHE A 1 136 ? 12.85600 38.13500 29.09200 1.000 58.32541 200 PHE A O 1
ATOM 1073 N N . LYS A 1 137 ? 11.68000 36.89700 27.63900 1.000 59.95456 201 LYS A N 1
ATOM 1074 C CA . LYS A 1 137 ? 12.88100 36.28800 27.09700 1.000 60.04667 201 LYS A CA 1
ATOM 1075 C C . LYS A 1 137 ? 13.75500 37.34000 26.41200 1.000 60.94941 201 LYS A C 1
ATOM 1076 O O . LYS A 1 137 ? 13.28900 38.41500 26.00900 1.000 61.28630 201 LYS A O 1
ATOM 1082 N N . ASN A 1 138 ? 15.04100 37.01500 26.27700 1.000 65.68945 202 ASN A N 1
ATOM 1083 C CA . ASN A 1 138 ? 15.90000 37.73000 25.33500 1.000 66.15530 202 ASN A CA 1
ATOM 1084 C C . ASN A 1 138 ? 15.27900 37.66500 23.95000 1.000 67.65022 202 ASN A C 1
ATOM 1085 O O . ASN A 1 138 ? 14.76900 38.66400 23.43700 1.000 68.81615 202 ASN A O 1
ATOM 1090 N N . ASN A 1 156 ? 20.40200 40.46700 34.53900 1.000 67.39755 220 ASN A N 1
ATOM 1091 C CA . ASN A 1 156 ? 19.17800 40.80500 33.82000 1.000 66.85275 220 ASN A CA 1
ATOM 1092 C C . ASN A 1 156 ? 18.31800 39.56500 33.56800 1.000 63.66816 220 ASN A C 1
ATOM 1093 O O . ASN A 1 156 ? 18.80900 38.42400 33.54500 1.000 62.04691 220 ASN A O 1
ATOM 1098 N N . ILE A 1 157 ? 17.02300 39.80800 33.36600 1.000 60.07036 221 ILE A N 1
ATOM 1099 C CA . ILE A 1 157 ? 16.05100 38.72200 33.37700 1.000 59.77822 221 ILE A CA 1
ATOM 1100 C C . ILE A 1 157 ? 16.21600 37.82600 32.14800 1.000 59.70979 221 ILE A C 1
ATOM 1101 O O . ILE A 1 157 ? 16.06700 36.59800 32.23000 1.000 59.04392 221 ILE A O 1
ATOM 1106 N N . GLY A 1 158 ? 16.56100 38.41700 31.00200 1.000 60.72307 222 GLY A N 1
ATOM 1107 C CA . GLY A 1 158 ? 16.71700 37.63100 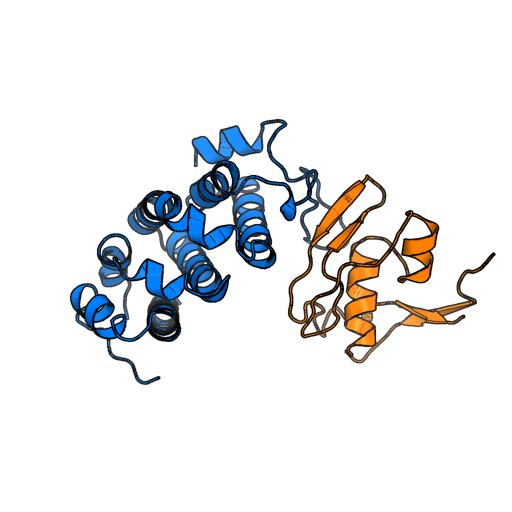29.78400 1.000 60.60990 222 GLY A CA 1
ATOM 1108 C C . GLY A 1 158 ? 17.79300 36.56900 29.91000 1.000 59.24131 222 GLY A C 1
ATOM 1109 O O . GLY A 1 158 ? 17.59200 35.42200 29.51100 1.000 58.52281 222 GLY A O 1
ATOM 1110 N N . ASP A 1 159 ? 18.94300 36.93500 30.49500 1.000 61.07311 223 ASP A N 1
ATOM 1111 C CA . ASP A 1 159 ? 20.00100 35.96500 30.76600 1.000 60.10721 223 ASP A CA 1
ATOM 1112 C C . ASP A 1 159 ? 19.60400 34.97000 31.84800 1.000 58.37542 223 ASP A C 1
ATOM 1113 O O . ASP A 1 159 ? 20.05200 33.82000 31.82600 1.000 57.59638 223 ASP A O 1
ATOM 1118 N N . LEU A 1 160 ? 18.81300 35.40000 32.83000 1.000 55.19346 224 LEU A N 1
ATOM 1119 C CA . LEU A 1 160 ? 18.39800 34.47900 33.88300 1.000 53.77750 224 LEU A CA 1
ATOM 1120 C C . LEU A 1 160 ? 17.46700 33.40300 33.33700 1.000 53.91699 224 LEU A C 1
ATOM 1121 O O . LEU A 1 160 ? 17.55900 32.22900 33.72000 1.000 52.50103 224 LEU A O 1
ATOM 1126 N N . ILE A 1 161 ? 16.54600 33.79900 32.45900 1.000 51.81937 225 ILE A N 1
ATOM 1127 C CA . ILE A 1 161 ? 15.63700 32.85900 31.80500 1.000 51.82200 225 ILE A CA 1
ATOM 1128 C C . ILE A 1 161 ? 16.42300 31.79700 31.04800 1.000 51.83516 225 ILE A C 1
ATOM 1129 O O . ILE A 1 161 ? 16.17500 30.59100 31.19300 1.000 51.30089 225 ILE A O 1
ATOM 1134 N N . GLN A 1 162 ? 17.39500 32.22700 30.23800 1.000 52.63526 226 GLN A N 1
ATOM 1135 C CA . GLN A 1 162 ? 18.22100 31.26100 29.52200 1.000 53.14058 226 GLN A CA 1
ATOM 1136 C C . GLN A 1 162 ? 18.93500 30.32700 30.48700 1.000 51.82990 226 GLN A C 1
ATOM 1137 O O . GLN A 1 162 ? 18.86400 29.09800 30.34200 1.000 51.60882 226 GLN A O 1
ATOM 1143 N N . GLU A 1 163 ? 19.63600 30.89500 31.47600 1.000 53.39061 227 GLU A N 1
ATOM 1144 C CA . GLU A 1 163 ? 20.34300 30.05900 32.43600 1.000 52.40892 227 GLU A CA 1
ATOM 1145 C C . GLU A 1 163 ? 19.39000 29.08900 33.12700 1.000 51.21404 227 GLU A C 1
ATOM 1146 O O . GLU A 1 163 ? 19.73500 27.92000 33.33500 1.000 51.31931 227 GLU A O 1
ATOM 1152 N N . THR A 1 164 ? 18.17600 29.54300 33.46800 1.000 47.35831 228 THR A N 1
ATOM 1153 C CA . THR A 1 164 ? 17.22100 28.66300 34.14200 1.000 47.86363 228 THR A CA 1
ATOM 1154 C C . THR A 1 164 ? 16.73900 27.54500 33.21800 1.000 48.52687 228 THR A C 1
ATOM 1155 O O . THR A 1 164 ? 16.69400 26.37500 33.61500 1.000 47.70309 228 THR A O 1
ATOM 1159 N N . LEU A 1 165 ? 16.39500 27.87900 31.97500 1.000 46.56085 229 LEU A N 1
ATOM 1160 C CA . LEU A 1 165 ? 15.96400 26.84200 31.04900 1.000 48.29263 229 LEU A CA 1
ATOM 1161 C C . LEU A 1 165 ? 17.07000 25.81600 30.82000 1.000 48.13472 229 LEU A C 1
ATOM 1162 O O . LEU A 1 165 ? 16.79500 24.61400 30.70800 1.000 49.67701 229 LEU A O 1
ATOM 1167 N N . GLU A 1 166 ? 18.33100 26.25900 30.78600 1.000 49.00851 230 GLU A N 1
ATOM 1168 C CA . GLU A 1 166 ? 19.41900 25.30400 30.61700 1.000 49.95862 230 GLU A CA 1
ATOM 1169 C C . GLU A 1 166 ? 19.55500 24.40600 31.84200 1.000 49.47435 230 GLU A C 1
ATOM 1170 O O . GLU A 1 166 ? 19.87100 23.21500 31.71800 1.000 50.30866 230 GLU A O 1
ATOM 1176 N N . ALA A 1 167 ? 19.30500 24.94900 33.03500 1.000 46.89510 231 ALA A N 1
ATOM 1177 C CA . ALA A 1 167 ? 19.29900 24.10100 34.21900 1.000 46.71613 231 ALA A CA 1
ATOM 1178 C C . ALA A 1 167 ? 18.21400 23.03800 34.11200 1.000 47.46095 231 ALA A C 1
ATOM 1179 O O . ALA A 1 167 ? 18.48600 21.84400 34.30400 1.000 48.41107 231 ALA A O 1
ATOM 1181 N N . PHE A 1 168 ? 16.98300 23.45900 33.76900 1.000 44.42112 232 PHE A N 1
ATOM 1182 C CA . PHE A 1 168 ? 15.88200 22.52300 33.54800 1.000 45.74759 232 PHE A CA 1
ATOM 1183 C C . PHE A 1 168 ? 16.26900 21.42600 32.57000 1.000 47.81889 232 PHE A C 1
ATOM 1184 O O . PHE A 1 168 ? 16.05800 20.23800 32.84600 1.000 48.32422 232 PHE A O 1
ATOM 1192 N N . GLU A 1 169 ? 16.79500 21.80900 31.39700 1.000 46.93194 233 GLU A N 1
ATOM 1193 C CA . GLU A 1 169 ? 17.19400 20.79900 30.42800 1.000 49.34013 233 GLU A CA 1
ATOM 1194 C C . GLU A 1 169 ? 18.25700 19.87900 31.00800 1.000 48.59267 233 GLU A C 1
ATOM 1195 O O . GLU A 1 169 ? 18.18900 18.65800 30.82900 1.000 50.67713 233 GLU A O 1
ATOM 1201 N N . ARG A 1 170 ? 19.23400 20.44600 31.72900 1.000 51.38248 234 ARG A N 1
ATOM 1202 C CA . ARG A 1 170 ? 20.36500 19.65000 32.19300 1.000 52.08519 234 ARG A CA 1
ATOM 1203 C C . ARG A 1 170 ? 19.91300 18.53900 33.13000 1.000 52.51156 234 ARG A C 1
ATOM 1204 O O . ARG A 1 170 ? 20.35800 17.39600 33.01000 1.000 53.58274 234 ARG A O 1
ATOM 1212 N N . TYR A 1 171 ? 19.01600 18.84600 34.06100 1.000 50.50079 235 TYR A N 1
ATOM 1213 C CA . TYR A 1 171 ? 18.54900 17.86100 35.02400 1.000 51.19298 235 TYR A CA 1
ATOM 1214 C C . TYR A 1 171 ? 17.18500 17.27000 34.66000 1.000 52.71685 235 TYR A C 1
ATOM 1215 O O . TYR A 1 171 ? 16.62800 16.50600 35.44600 1.000 53.22743 235 TYR A O 1
ATOM 1224 N N . GLY A 1 172 ? 16.65600 17.55700 33.46800 1.000 48.62688 236 GLY A N 1
ATOM 1225 C CA . GLY A 1 172 ? 15.33400 17.08600 33.10800 1.000 49.86124 236 GLY A CA 1
ATOM 1226 C C . GLY A 1 172 ? 15.27400 15.80200 32.31400 1.000 52.57209 236 GLY A C 1
ATOM 1227 O O . GLY A 1 172 ? 14.18500 15.35400 31.95400 1.000 53.80119 236 GLY A O 1
ATOM 1228 N N . GLY A 1 173 ? 16.40800 15.18900 32.01200 1.000 51.29826 237 GLY A N 1
ATOM 1229 C CA . GLY A 1 173 ? 16.41100 13.95800 31.26400 1.000 54.68287 237 GLY A CA 1
ATOM 1230 C C . GLY A 1 173 ? 16.14500 14.16200 29.78600 1.000 55.94355 237 GLY A C 1
ATOM 1231 O O . GLY A 1 173 ? 16.13800 15.27600 29.25400 1.000 55.52508 237 GLY A O 1
ATOM 1232 N N . GLU A 1 174 ? 15.89000 13.03400 29.12300 1.000 57.95432 238 GLU A N 1
ATOM 1233 C CA . GLU A 1 174 ? 15.89600 12.99900 27.66400 1.000 59.54398 238 GLU A CA 1
ATOM 1234 C C . GLU A 1 174 ? 14.74600 13.81000 27.07100 1.000 58.97023 238 GLU A C 1
ATOM 1235 O O . GLU A 1 174 ? 14.86200 14.35500 25.96500 1.000 58.56492 238 GLU A O 1
ATOM 1237 N N . ASN A 1 175 ? 13.62300 13.88600 27.78000 1.000 58.46754 239 ASN A N 1
ATOM 1238 C CA . ASN A 1 175 ? 12.43800 14.53400 27.23500 1.000 58.67546 239 ASN A CA 1
ATOM 1239 C C . ASN A 1 175 ? 12.38200 16.02300 27.54200 1.000 56.18042 239 ASN A C 1
ATOM 1240 O O . ASN A 1 175 ? 11.35300 16.65500 27.27700 1.000 55.67773 239 ASN A O 1
ATOM 1245 N N . ALA A 1 176 ? 13.44600 16.59600 28.10200 1.000 54.23019 240 ALA A N 1
ATOM 1246 C CA . ALA A 1 176 ? 13.38100 17.97600 28.56800 1.000 51.92201 240 ALA A CA 1
ATOM 1247 C C . ALA A 1 176 ? 13.41500 18.96800 27.40600 1.000 51.41932 240 ALA A C 1
ATOM 1248 O O . ALA A 1 176 ? 12.56800 19.86400 27.32300 1.000 50.31656 240 ALA A O 1
ATOM 1250 N N . PHE A 1 177 ? 14.40400 18.84500 26.51600 1.000 50.99559 241 PHE A N 1
ATOM 1251 C CA . PHE A 1 177 ? 14.60500 19.86700 25.49000 1.000 50.92716 241 PHE A CA 1
ATOM 1252 C C . PHE A 1 177 ? 13.34300 20.10600 24.67300 1.000 51.76410 241 PHE A C 1
ATOM 1253 O O . PHE A 1 177 ? 12.90200 21.25000 24.51300 1.000 50.59291 241 PHE A O 1
ATOM 1261 N N . ILE A 1 178 ? 12.77000 19.04700 24.11200 1.000 50.10338 242 ILE A N 1
ATOM 1262 C CA . ILE A 1 178 ? 11.63600 19.24400 23.22000 1.000 51.45880 242 ILE A CA 1
ATOM 1263 C C . ILE A 1 178 ? 10.47200 19.87300 23.97000 1.000 50.09022 242 ILE A C 1
ATOM 1264 O O . ILE A 1 178 ? 9.72800 20.69200 23.41400 1.000 50.02442 242 ILE A O 1
ATOM 1269 N N . ASN A 1 179 ? 10.31300 19.53400 25.25400 1.000 49.93757 243 ASN A N 1
ATOM 1270 C CA . ASN A 1 179 ? 9.18000 20.07200 25.98900 1.000 48.49266 243 ASN A CA 1
ATOM 1271 C C . ASN A 1 179 ? 9.40200 21.53500 26.32800 1.000 46.74245 243 ASN A C 1
ATOM 1272 O O . ASN A 1 179 ? 8.45000 22.31500 26.35200 1.000 46.57137 243 ASN A O 1
ATOM 1277 N N . ILE A 1 180 ? 10.64900 21.93200 26.58200 1.000 48.76901 244 ILE A N 1
ATOM 1278 C CA . ILE A 1 180 ? 10.96000 23.35100 26.72600 1.000 47.96628 244 ILE A CA 1
ATOM 1279 C C . ILE A 1 180 ? 10.70100 24.07600 25.41400 1.000 48.48213 244 ILE A C 1
ATOM 1280 O O . ILE A 1 180 ? 10.07600 25.14200 25.38500 1.000 47.47411 244 ILE A O 1
ATOM 1285 N N . LYS A 1 181 ? 11.15100 23.48600 24.30900 1.000 47.05564 245 LYS A N 1
ATOM 1286 C CA . LYS A 1 181 ? 11.04600 24.14800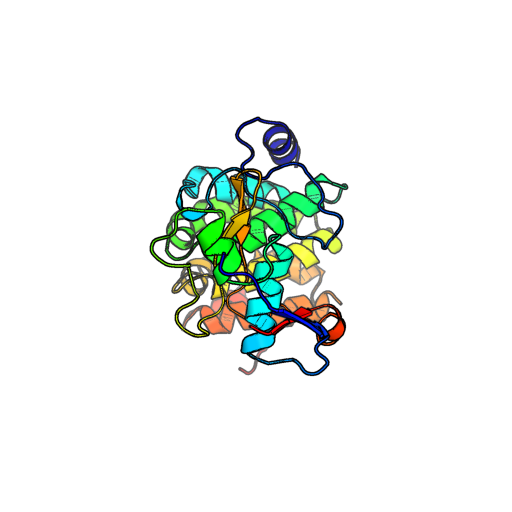 23.01600 1.000 47.83731 245 LYS A CA 1
ATOM 1287 C C . LYS A 1 181 ? 9.58900 24.32000 22.59700 1.000 48.32685 245 LYS A C 1
ATOM 1288 O O . LYS A 1 181 ? 9.25000 25.28000 21.89600 1.000 48.72953 245 LYS A O 1
ATOM 1294 N N . TYR A 1 182 ? 8.71100 23.38900 22.99200 1.000 41.53656 246 TYR A N 1
ATOM 1295 C CA . TYR A 1 182 ? 7.29700 23.52400 22.64200 1.000 41.60499 246 TYR A CA 1
ATOM 1296 C C . TYR A 1 182 ? 6.69300 24.77100 23.26300 1.000 40.94438 246 TYR A C 1
ATOM 1297 O O . TYR A 1 182 ? 5.93400 25.49700 22.60600 1.000 41.54445 246 TYR A O 1
ATOM 1306 N N . VAL A 1 183 ? 7.03500 25.04200 24.52000 1.000 46.79245 247 VAL A N 1
ATOM 1307 C CA . VAL A 1 183 ? 6.47300 26.18500 25.22600 1.000 45.51072 247 VAL A CA 1
ATOM 1308 C C . VAL A 1 183 ? 7.27100 27.44700 24.94500 1.000 44.60008 247 VAL A C 1
ATOM 1309 O O . VAL A 1 183 ? 6.72100 28.55200 24.95400 1.000 44.52376 247 VAL A O 1
ATOM 1313 N N . VAL A 1 184 ? 8.57100 27.30700 24.71800 1.000 48.05576 248 VAL A N 1
ATOM 1314 C CA . VAL A 1 184 ? 9.45300 28.44000 24.46100 1.000 48.75058 248 VAL A CA 1
ATOM 1315 C C . VAL A 1 184 ? 10.05900 28.22500 23.08500 1.000 49.77702 248 VAL A C 1
ATOM 1316 O O . VAL A 1 184 ? 11.13900 27.62000 22.97000 1.000 49.73491 248 VAL A O 1
ATOM 1320 N N . PRO A 1 185 ? 9.38300 28.67800 22.02100 1.000 51.52986 249 PRO A N 1
ATOM 1321 C CA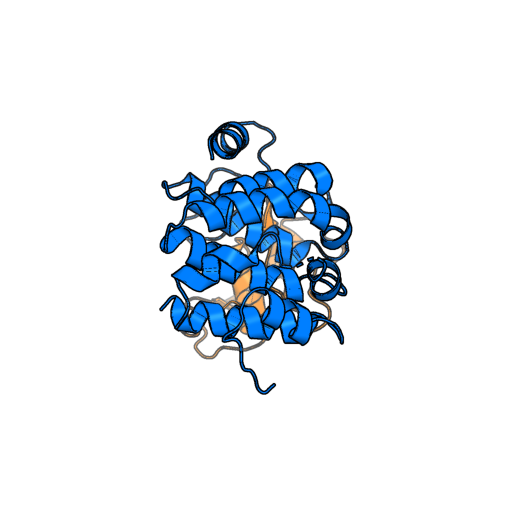 . PRO A 1 185 ? 9.75900 28.24400 20.67200 1.000 53.19848 249 PRO A CA 1
ATOM 1322 C C . PRO A 1 185 ? 11.10600 28.77400 20.23600 1.000 53.31692 249 PRO A C 1
ATOM 1323 O O . PRO A 1 185 ? 11.69900 28.23600 19.29000 1.000 54.21176 249 PRO A O 1
ATOM 1327 N N . THR A 1 186 ? 11.58100 29.85600 20.84900 1.000 55.84617 250 THR A N 1
ATOM 1328 C CA . THR A 1 186 ? 12.85300 30.44300 20.45100 1.000 55.83564 250 THR A CA 1
ATOM 1329 C C . THR A 1 186 ? 14.01800 29.78500 21.15900 1.000 55.19083 250 THR A C 1
ATOM 1330 O O . THR A 1 186 ? 15.16800 30.13700 20.88700 1.000 54.80394 250 THR A O 1
ATOM 1334 N N . TYR A 1 187 ? 13.73900 28.83600 22.05300 1.000 56.35149 251 TYR A N 1
ATOM 1335 C CA . TYR A 1 187 ? 14.77800 28.23200 22.87100 1.000 54.70656 251 TYR A CA 1
ATOM 1336 C C . TYR A 1 187 ? 15.80100 27.49300 22.00900 1.000 56.31201 251 TYR A C 1
ATOM 1337 O O . TYR A 1 187 ? 15.46100 26.59600 21.22900 1.000 58.58334 251 TYR A O 1
ATOM 1346 N N . GLU A 1 188 ? 17.06000 27.90500 22.12700 1.000 61.87321 252 GLU A N 1
ATOM 1347 C CA . GLU A 1 188 ? 18.18500 27.16400 21.58100 1.000 62.87333 252 GLU A CA 1
ATOM 1348 C C . GLU A 1 188 ? 19.13200 26.91400 22.73800 1.000 62.05481 252 GLU A C 1
ATOM 1349 O O . GLU A 1 188 ? 19.17900 27.70500 23.68500 1.000 60.75465 252 GLU A O 1
ATOM 1355 N N . SER A 1 189 ? 19.86100 25.80600 22.68800 1.000 63.23653 253 SER A N 1
ATOM 1356 C CA . SER A 1 189 ? 20.83000 25.55800 23.74200 1.000 62.06007 253 SER A CA 1
ATOM 1357 C C . SER A 1 189 ? 21.91000 24.62700 23.22700 1.000 63.00229 253 SER A C 1
ATOM 1358 O O . SER A 1 189 ? 21.68400 23.83300 22.31400 1.000 64.57090 253 SER A O 1
ATOM 1361 N N . CYS A 1 190 ? 23.08700 24.73500 23.83500 1.000 73.84570 254 CYS A N 1
ATOM 1362 C CA . CYS A 1 190 ? 24.17300 23.78700 23.61800 1.000 7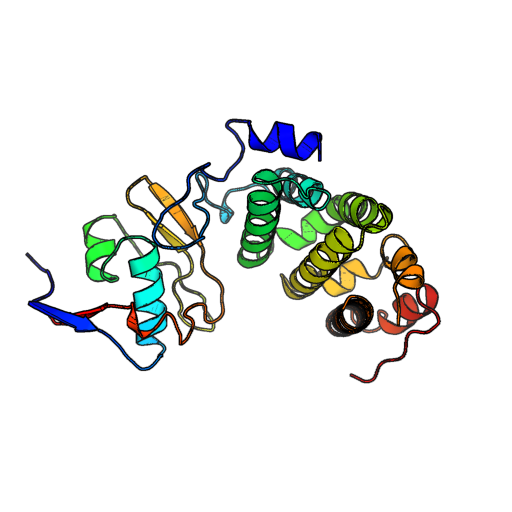4.64842 254 CYS A CA 1
ATOM 1363 C C . CYS A 1 190 ? 24.79000 23.50000 24.98000 1.000 73.39564 254 CYS A C 1
ATOM 1364 O O . CYS A 1 190 ? 25.48400 24.34800 25.55000 1.000 73.19299 254 CYS A O 1
ATOM 1367 N N . LEU A 1 191 ? 24.53600 22.31900 25.49800 1.000 74.76949 255 LEU A N 1
ATOM 1368 C CA . LEU A 1 191 ? 25.03300 21.96000 26.80200 1.000 73.82990 255 LEU A CA 1
ATOM 1369 C C . LEU A 1 191 ? 25.93700 20.73100 26.71900 1.000 74.90372 255 LEU A C 1
ATOM 1370 O O . LEU A 1 191 ? 27.12700 20.79500 27.00500 1.000 74.71159 255 LEU A O 1
ATOM 1372 N N . ASP B 2 10 ? 39.76800 23.11400 83.52900 1.000 77.58562 5 ASP B N 1
ATOM 1373 C CA . ASP B 2 10 ? 38.78100 23.05000 82.46600 1.000 74.31417 5 ASP B CA 1
ATOM 1374 C C . ASP B 2 10 ? 39.46500 23.14400 81.10900 1.000 73.63778 5 ASP B C 1
ATOM 1375 O O . ASP B 2 10 ? 40.55400 23.70700 80.97300 1.000 75.69855 5 ASP B O 1
ATOM 1380 N N . VAL B 2 11 ? 38.81800 22.58200 80.09500 1.000 63.61026 6 VAL B N 1
ATOM 1381 C CA . VAL B 2 11 ? 39.40000 22.50700 78.76200 1.000 64.22612 6 VAL B CA 1
ATOM 1382 C C . VAL B 2 11 ? 38.84600 23.68800 77.97100 1.000 62.98913 6 VAL B C 1
ATOM 1383 O O . VAL B 2 11 ? 37.72800 23.64200 77.46600 1.000 61.23892 6 VAL B O 1
ATOM 1387 N N . LYS B 2 12 ? 39.63500 24.75600 77.88000 1.000 68.17133 7 LYS B N 1
ATOM 1388 C CA . LYS B 2 12 ? 39.33400 25.99100 77.16600 1.000 67.13173 7 LYS B CA 1
ATOM 1389 C C . LYS B 2 12 ? 40.61300 26.43900 76.46900 1.000 69.32410 7 LYS B C 1
ATOM 1390 O O . LYS B 2 12 ? 41.71000 26.08500 76.91600 1.000 72.24024 7 LYS B O 1
ATOM 1392 N N . PRO B 2 13 ? 40.51300 27.22200 75.39200 1.000 67.69233 8 PRO B N 1
ATOM 1393 C CA . PRO B 2 13 ? 41.70900 27.51200 74.58500 1.000 68.66876 8 PRO B CA 1
ATOM 1394 C C . PRO B 2 13 ? 42.64500 28.48600 75.27700 1.000 71.73755 8 PRO B C 1
ATOM 1395 O O . PRO B 2 13 ? 42.24000 29.26000 76.14900 1.000 72.19023 8 PRO B O 1
ATOM 1399 N N . LYS B 2 14 ? 43.92200 28.45000 74.88000 1.000 74.48525 9 LYS B N 1
ATOM 1400 C CA . LYS B 2 14 ? 44.90200 29.26500 75.58900 1.000 77.49877 9 LYS B CA 1
ATOM 1401 C C . LYS B 2 14 ? 45.03700 30.65400 74.96500 1.000 78.70154 9 LYS B C 1
ATOM 1402 O O . LYS B 2 14 ? 45.35500 31.62200 75.66700 1.000 81.15447 9 LYS B O 1
ATOM 1408 N N . SER B 2 15 ? 44.77800 30.78700 73.66300 1.000 75.20375 10 SER B N 1
ATOM 1409 C CA . SER B 2 15 ? 45.09400 32.03500 72.97300 1.000 76.59866 10 SER B CA 1
ATOM 1410 C C . SER B 2 15 ? 44.30100 32.12000 71.67500 1.000 73.81148 10 SER B C 1
ATOM 1411 O O . SER B 2 15 ? 43.79900 31.11300 71.17100 1.000 71.16116 10 SER B O 1
ATOM 1414 N N . VAL B 2 16 ? 44.18500 33.33800 71.13600 1.000 78.54363 11 VAL B N 1
ATOM 1415 C CA . VAL B 2 16 ? 43.32400 33.59100 69.98100 1.000 76.15124 11 VAL B CA 1
ATOM 1416 C C . VAL B 2 16 ? 44.02200 34.51300 68.98400 1.000 78.27781 11 VAL B C 1
ATOM 1417 O O . VAL B 2 16 ? 44.64700 35.50400 69.37000 1.000 81.63610 11 VAL B O 1
ATOM 1421 N N . SER B 2 17 ? 43.91300 34.17900 67.69700 1.000 74.77475 12 SER B N 1
ATOM 1422 C CA . SER B 2 17 ? 44.38900 35.01300 66.60400 1.000 76.27757 12 SER B CA 1
ATOM 1423 C C . SER B 2 17 ? 43.31800 35.06400 65.52200 1.000 73.89570 12 SER B C 1
ATOM 1424 O O . SER B 2 17 ? 42.36000 34.28000 65.51600 1.000 71.86388 12 SER B O 1
ATOM 1427 N N . HIS B 2 18 ? 43.48900 35.99100 64.58900 1.000 76.71183 13 HIS B N 1
ATOM 1428 C CA . HIS B 2 18 ? 42.59500 36.09700 63.44700 1.000 74.55894 13 HIS B CA 1
ATOM 1429 C C . HIS B 2 18 ? 43.19800 35.38600 62.24400 1.000 74.52736 13 HIS B C 1
ATOM 1430 O O . HIS B 2 18 ? 44.40600 35.16200 62.16600 1.000 77.55930 13 HIS B O 1
ATOM 1437 N N . ALA B 2 19 ? 42.33400 34.99700 61.32400 1.000 75.12743 14 ALA B N 1
ATOM 1438 C CA . ALA B 2 19 ? 42.72500 34.24700 60.14300 1.000 74.92477 14 ALA B CA 1
ATOM 1439 C C . ALA B 2 19 ? 42.71100 35.17600 58.93700 1.000 75.85383 14 ALA B C 1
ATOM 1440 O O . ALA B 2 19 ? 41.94100 36.13800 58.89700 1.000 75.60907 14 ALA B O 1
ATOM 1442 N N . LYS B 2 20 ? 43.55800 34.88300 57.93800 1.000 75.80383 15 LYS B N 1
ATOM 1443 C CA . LYS B 2 20 ? 43.60700 35.69900 56.73300 1.000 76.63024 15 LYS B CA 1
ATOM 1444 C C . LYS B 2 20 ? 43.60200 34.91500 55.42900 1.000 76.09070 15 LYS B C 1
ATOM 1445 O O . LYS B 2 20 ? 43.70100 35.54000 54.36700 1.000 76.46443 15 LYS B O 1
ATOM 1447 N N . LYS B 2 21 ? 43.48400 33.58900 55.45400 1.000 76.71446 16 LYS B N 1
ATOM 1448 C CA . LYS B 2 21 ? 43.36200 32.81500 54.22100 1.000 76.11965 16 LYS B CA 1
ATOM 1449 C C . LYS B 2 21 ? 42.32200 31.72500 54.41900 1.000 72.38763 16 LYS B C 1
ATOM 1450 O O . LYS B 2 21 ? 42.45600 30.89900 55.32700 1.000 71.89809 16 LYS B O 1
ATOM 1452 N N . TRP B 2 22 ? 41.28700 31.73500 53.58000 1.000 72.37710 17 TRP B N 1
ATOM 1453 C CA . TRP B 2 22 ? 40.24000 30.73200 53.68300 1.000 68.66613 17 TRP B CA 1
ATOM 1454 C C . TRP B 2 22 ? 40.83000 29.32800 53.57000 1.000 68.68718 17 TRP B C 1
ATOM 1455 O O . TRP B 2 22 ? 41.85400 29.10400 52.91600 1.000 71.59279 17 TRP B O 1
ATOM 1466 N N . SER B 2 23 ? 40.16700 28.37800 54.22600 1.000 65.23414 18 SER B N 1
ATOM 1467 C CA . SER B 2 23 ? 40.55600 26.97600 54.17800 1.000 65.48154 18 SER B CA 1
ATOM 1468 C C . SER B 2 23 ? 39.39100 26.14900 54.69500 1.000 64.49721 18 SER B C 1
ATOM 1469 O O . SER B 2 23 ? 38.40100 26.68500 55.20000 1.000 63.49709 18 SER B O 1
ATOM 1472 N N . GLU B 2 24 ? 39.51700 24.82900 54.54400 1.000 63.79186 19 GLU B N 1
ATOM 1473 C CA . GLU B 2 24 ? 38.52300 23.92000 55.10300 1.000 62.93386 19 GLU B CA 1
ATOM 1474 C C . GLU B 2 24 ? 38.38500 24.13300 56.60100 1.000 63.43919 19 GLU B C 1
ATOM 1475 O O . GLU B 2 24 ? 37.27000 24.18900 57.13400 1.000 62.61277 19 GLU B O 1
ATOM 1481 N N . GLU B 2 25 ? 39.51100 24.28100 57.28700 1.000 63.20758 20 GLU B N 1
ATOM 1482 C CA . GLU B 2 25 ? 39.49400 24.58000 58.71000 1.000 63.92872 20 GLU B CA 1
ATOM 1483 C C . GLU B 2 25 ? 38.73800 25.86900 59.00600 1.000 63.25758 20 GLU B C 1
ATOM 1484 O O . GLU B 2 25 ? 37.97000 25.93500 59.97200 1.000 63.11283 20 GLU B O 1
ATOM 1490 N N . ILE B 2 26 ? 38.96100 26.91000 58.20000 1.000 63.63658 21 ILE B N 1
ATOM 1491 C CA . ILE B 2 26 ? 38.33700 28.20600 58.45500 1.000 63.32338 21 ILE B CA 1
ATOM 1492 C C . ILE B 2 26 ? 36.83400 28.13300 58.24400 1.000 61.62318 21 ILE B C 1
ATOM 1493 O O . ILE B 2 26 ? 36.06100 28.69400 59.03100 1.000 61.52317 21 ILE B O 1
ATOM 1498 N N . GLU B 2 27 ? 36.39900 27.45000 57.17900 1.000 60.27565 22 GLU B N 1
ATOM 1499 C CA . GLU B 2 27 ? 34.97400 27.29200 56.90100 1.000 58.64124 22 GLU B CA 1
ATOM 1500 C C . GLU B 2 27 ? 34.23700 26.70200 58.09700 1.000 58.39121 22 GLU B C 1
ATOM 1501 O O . GLU B 2 27 ? 33.15700 27.17300 58.48000 1.000 57.41478 22 GLU B O 1
ATOM 1507 N N . ASN B 2 28 ? 34.79800 25.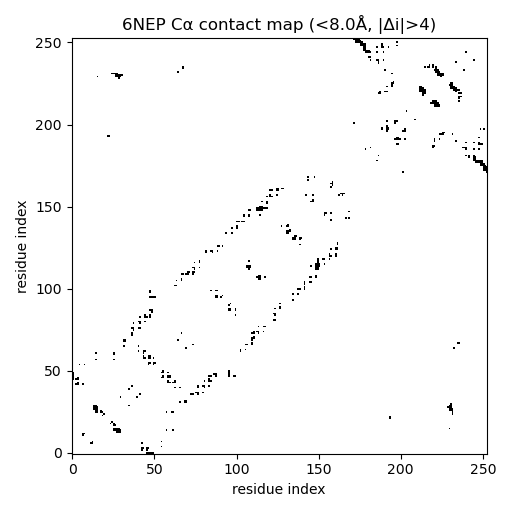65400 58.69000 1.000 55.85670 23 ASN B N 1
ATOM 1508 C CA . ASN B 2 28 ? 34.10900 25.00200 59.79400 1.000 55.44349 23 ASN B CA 1
ATOM 1509 C C . ASN B 2 28 ? 34.15600 25.86500 61.05200 1.000 56.47782 23 ASN B C 1
ATOM 1510 O O . ASN B 2 28 ? 33.17400 25.93400 61.80000 1.000 55.33821 23 ASN B O 1
ATOM 1515 N N . LEU B 2 29 ? 35.27300 26.56500 61.28300 1.000 55.73563 24 LEU B N 1
ATOM 1516 C CA . LEU B 2 29 ? 35.31800 27.52700 62.37700 1.000 56.50941 24 LEU B CA 1
ATOM 1517 C C . LEU B 2 29 ? 34.29600 28.64000 62.17500 1.000 56.15147 24 LEU B C 1
ATOM 1518 O O . LEU B 2 29 ? 33.62500 29.05700 63.12900 1.000 56.50414 24 LEU B O 1
ATOM 1523 N N . TYR B 2 30 ? 34.15300 29.12600 60.93600 1.000 57.49637 25 TYR B N 1
ATOM 1524 C CA . TYR B 2 30 ? 33.15200 30.14900 60.65800 1.000 56.73312 25 TYR B CA 1
ATOM 1525 C C . TYR B 2 30 ? 31.75000 29.66300 61.01300 1.000 56.00408 25 TYR B C 1
ATOM 1526 O O . TYR B 2 30 ? 30.95700 30.40900 61.60000 1.000 55.29610 25 TYR B O 1
ATOM 1535 N N . ARG B 2 31 ? 31.44100 28.40400 60.70800 1.000 53.57748 26 ARG B N 1
ATOM 1536 C CA . ARG B 2 31 ? 30.10200 27.89700 60.97500 1.000 52.84318 26 ARG B CA 1
ATOM 1537 C C . ARG B 2 31 ? 29.82900 27.77900 62.47600 1.000 53.69854 26 ARG B C 1
ATOM 1538 O O . ARG B 2 31 ? 28.75600 28.17500 62.94500 1.000 53.29586 26 ARG B O 1
ATOM 1546 N N . PHE B 2 32 ? 30.77600 27.23600 63.24800 1.000 51.11139 27 PHE B N 1
ATOM 1547 C CA . PHE B 2 32 ? 30.60700 27.23000 64.70000 1.000 51.55355 27 PHE B CA 1
ATOM 1548 C C . PHE B 2 32 ? 30.41900 28.64400 65.24700 1.000 51.71410 27 PHE B C 1
ATOM 1549 O O . PHE B 2 32 ? 29.52000 28.88700 66.06400 1.000 51.69041 27 PHE B O 1
ATOM 1557 N N . GLN B 2 33 ? 31.23400 29.59700 64.78800 1.000 53.23007 28 GLN B N 1
ATOM 1558 C CA . GLN B 2 33 ? 31.19600 30.92200 65.39300 1.000 54.18808 28 GLN B CA 1
ATOM 1559 C C . GLN B 2 33 ? 29.92600 31.67400 65.00700 1.000 53.99332 28 GLN B C 1
ATOM 1560 O O . GLN B 2 33 ? 29.36400 32.40800 65.82900 1.000 54.31704 28 GLN B O 1
ATOM 1566 N N . GLN B 2 34 ? 29.43900 31.48600 63.77200 1.000 53.69065 29 GLN B N 1
ATOM 1567 C CA . GLN B 2 34 ? 28.13000 32.02500 63.41800 1.000 53.01425 29 GLN B CA 1
ATOM 1568 C C . GLN B 2 34 ? 27.06400 31.58300 64.40800 1.000 52.90898 29 GLN B C 1
ATOM 1569 O O . GLN B 2 34 ? 26.15100 32.35000 64.72200 1.000 52.33259 29 GLN B O 1
ATOM 1575 N N . ALA B 2 35 ? 27.15500 30.35900 64.90900 1.000 50.04021 30 ALA B N 1
ATOM 1576 C CA . ALA B 2 35 ? 26.14500 29.83200 65.81400 1.000 49.84019 30 ALA B CA 1
ATOM 1577 C C . ALA B 2 35 ? 26.42300 30.17600 67.26900 1.000 50.53237 30 ALA B C 1
ATOM 1578 O O . ALA B 2 35 ? 25.63200 29.79200 68.13200 1.000 50.23234 30 ALA B O 1
ATOM 1580 N N . GLY B 2 36 ? 27.52200 30.87300 67.55700 1.000 50.28234 31 GLY B N 1
ATOM 1581 C CA . GLY B 2 36 ? 27.83300 31.30300 68.90800 1.000 51.05612 31 GLY B CA 1
ATOM 1582 C C . GLY B 2 36 ? 28.80200 30.43200 69.67100 1.000 51.42459 31 GLY B C 1
ATOM 1583 O O . GLY B 2 36 ? 28.80300 30.47800 70.90500 1.000 51.65093 31 GLY B O 1
ATOM 1584 N N . TYR B 2 37 ? 29.63500 29.65100 68.98800 1.000 51.11402 32 TYR B N 1
ATOM 1585 C CA . TYR B 2 37 ? 30.58400 28.75100 69.62900 1.000 51.96676 32 TYR B CA 1
ATOM 1586 C C . TYR B 2 37 ? 31.97400 29.00700 69.07300 1.000 53.31955 32 TYR B C 1
ATOM 1587 O O . TYR B 2 37 ? 32.12800 29.29000 67.88200 1.000 52.32996 32 TYR B O 1
ATOM 1596 N N . ARG B 2 38 ? 32.98700 28.94100 69.94500 1.000 54.25914 33 ARG B N 1
ATOM 1597 C CA . ARG B 2 38 ? 34.35100 29.14900 69.47000 1.000 55.21978 33 ARG B CA 1
ATOM 1598 C C . ARG B 2 38 ? 34.72900 28.09800 68.43800 1.000 55.03291 33 ARG B C 1
ATOM 1599 O O . ARG B 2 38 ? 35.34900 28.41100 67.41500 1.000 55.04871 33 ARG B O 1
ATOM 1607 N N . ASP B 2 39 ? 34.35300 26.85200 68.68800 1.000 52.70895 34 ASP B N 1
ATOM 1608 C CA . ASP B 2 39 ? 34.77800 25.69600 67.90700 1.000 52.44050 34 ASP B CA 1
ATOM 1609 C C . ASP B 2 39 ? 33.96300 24.50100 68.39000 1.000 51.72989 34 ASP B C 1
ATOM 1610 O O . ASP B 2 39 ? 33.05400 24.64900 69.21600 1.000 51.17456 34 ASP B O 1
ATOM 1615 N N . GLU B 2 40 ? 34.28400 23.31400 67.87000 1.000 50.10601 35 GLU B N 1
ATOM 1616 C CA . GLU B 2 40 ? 33.55800 22.10800 68.25500 1.000 49.94283 35 GLU B CA 1
ATOM 1617 C C . GLU B 2 40 ? 33.74400 21.78200 69.73200 1.000 50.80083 35 GLU B C 1
ATOM 1618 O O . GLU B 2 40 ? 32.85000 21.20600 70.36400 1.000 49.94546 35 GLU B O 1
ATOM 1624 N N . THR B 2 41 ? 34.90700 22.11000 70.29000 1.000 50.63765 36 THR B N 1
ATOM 1625 C CA . THR B 2 41 ? 35.14500 21.79600 71.69700 1.000 51.42985 36 THR B CA 1
ATOM 1626 C C . THR B 2 41 ? 34.14100 22.52200 72.58300 1.000 50.71134 36 THR B C 1
ATOM 1627 O O . THR B 2 41 ? 33.56800 21.92600 73.50900 1.000 50.40341 36 THR B O 1
ATOM 1631 N N . GLU B 2 42 ? 33.89100 23.80400 72.29200 1.000 52.79054 37 GLU B N 1
ATOM 1632 C CA . GLU B 2 42 ? 32.96200 24.54500 73.13000 1.000 53.06426 37 GLU B CA 1
ATOM 1633 C C . GLU B 2 42 ? 31.52800 24.13400 72.85000 1.000 51.69567 37 GLU B C 1
ATOM 1634 O O . GLU B 2 42 ? 30.70000 24.10000 73.76800 1.000 51.05086 37 GLU B O 1
ATOM 1640 N N . TYR B 2 43 ? 31.21400 23.83800 71.58500 1.000 50.87452 38 TYR B N 1
ATOM 1641 C CA . TYR B 2 43 ? 29.90200 23.30200 71.25200 1.000 49.60332 38 TYR B CA 1
ATOM 1642 C C . TYR B 2 43 ? 29.59400 22.03900 72.04900 1.000 50.16917 38 TYR B C 1
ATOM 1643 O O . TYR B 2 43 ? 28.49100 21.89200 72.58800 1.000 49.96915 38 TYR B O 1
ATOM 1652 N N . ARG B 2 44 ? 30.55900 21.11400 72.13200 1.000 49.68490 39 ARG B N 1
ATOM 1653 C CA . ARG B 2 44 ? 30.33900 19.86800 72.85900 1.000 49.79808 39 ARG B CA 1
ATOM 1654 C C . ARG B 2 44 ? 30.31800 20.08300 74.36500 1.000 50.47974 39 ARG B C 1
ATOM 1655 O O . ARG B 2 44 ? 29.82500 19.22200 75.10300 1.000 51.38511 39 ARG B O 1
ATOM 1663 N N . GLN B 2 45 ? 30.87300 21.19800 74.84400 1.000 51.45091 40 GLN B N 1
ATOM 1664 C CA . GLN B 2 45 ? 30.79300 21.49600 76.27200 1.000 52.25100 40 GLN B CA 1
ATOM 1665 C C . GLN B 2 45 ? 29.42500 22.06100 76.62500 1.000 51.71410 40 GLN B C 1
ATOM 1666 O O . GLN B 2 45 ? 28.86600 21.74100 77.67900 1.000 51.50881 40 GLN B O 1
ATOM 1672 N N . VAL B 2 46 ? 28.85200 22.87300 75.73400 1.000 52.02992 41 VAL B N 1
ATOM 1673 C CA . VAL B 2 46 ? 27.61500 23.58400 76.04700 1.000 51.74568 41 VAL B CA 1
ATOM 1674 C C . VAL B 2 46 ? 26.40000 22.68700 75.84700 1.000 51.79832 41 VAL B C 1
ATOM 1675 O O . VAL B 2 46 ? 25.46300 22.70200 76.65400 1.000 52.12730 41 VAL B O 1
ATOM 1679 N N . LYS B 2 47 ? 26.40200 21.88000 74.79000 1.000 52.59052 42 LYS B N 1
ATOM 1680 C CA . LYS B 2 47 ? 25.31300 20.97300 74.46900 1.000 52.75106 42 LYS B CA 1
ATOM 1681 C C . LYS B 2 47 ? 25.78300 19.53400 74.61300 1.000 53.61959 42 LYS B C 1
ATOM 1682 O O . LYS B 2 47 ? 26.98400 19.24500 74.65300 1.000 53.56432 42 LYS B O 1
ATOM 1688 N N . GLN B 2 48 ? 24.82700 18.61900 74.69500 1.000 55.54350 43 GLN B N 1
ATOM 1689 C CA . GLN B 2 48 ? 25.14200 17.19900 74.78700 1.000 56.37255 43 GLN B CA 1
ATOM 1690 C C . GLN B 2 48 ? 25.08900 16.66200 73.36800 1.000 55.61983 43 GLN B C 1
ATOM 1691 O O . GLN B 2 48 ? 24.06800 16.79700 72.68900 1.000 55.52508 43 GLN B O 1
ATOM 1693 N N . VAL B 2 49 ? 26.20500 16.15300 72.87400 1.000 54.92764 44 VAL B N 1
ATOM 1694 C CA . VAL B 2 49 ? 26.32100 15.84100 71.45800 1.000 53.89330 44 VAL B CA 1
ATOM 1695 C C . VAL B 2 49 ? 26.83600 14.42600 71.32700 1.000 54.98554 44 VAL B C 1
ATOM 1696 O O . VAL B 2 49 ? 27.79700 14.04800 72.00200 1.000 55.62509 44 VAL B O 1
ATOM 1700 N N . SER B 2 50 ? 26.17300 13.63600 70.48200 1.000 54.39863 45 SER B N 1
ATOM 1701 C CA . SER B 2 50 ? 26.73900 12.38700 69.98900 1.000 55.20399 45 SER B CA 1
ATOM 1702 C C . SER B 2 50 ? 27.70500 12.68600 68.85000 1.000 54.30651 45 SER B C 1
ATOM 1703 O O . SER B 2 50 ? 28.92200 12.51900 68.99700 1.000 54.84342 45 SER B O 1
ATOM 1706 N N . MET B 2 51 ? 27.17700 13.17400 67.72500 1.000 54.07754 46 MET B N 1
ATOM 1707 C CA . MET B 2 51 ? 28.01200 13.55000 66.59900 1.000 53.57484 46 MET B CA 1
ATOM 1708 C C . MET B 2 51 ? 27.47000 14.83600 65.98300 1.000 51.92728 46 MET B C 1
ATOM 1709 O O . MET B 2 51 ? 26.26100 15.06500 65.97100 1.000 51.62198 46 MET B O 1
ATOM 1711 N N . VAL B 2 52 ? 28.36500 15.68300 65.50600 1.000 50.35867 47 VAL B N 1
ATOM 1712 C CA . VAL B 2 52 ? 27.96100 16.89400 64.80500 1.000 49.28222 47 VAL B CA 1
ATOM 1713 C C . VAL B 2 52 ? 27.50200 16.51200 63.40800 1.000 48.02418 47 VAL B C 1
ATOM 1714 O O . VAL B 2 52 ? 28.17800 15.75500 62.70600 1.000 48.09524 47 VAL B O 1
ATOM 1718 N N . ASP B 2 53 ? 26.35100 17.02500 62.99500 1.000 48.99272 48 ASP B N 1
ATOM 1719 C CA . ASP B 2 53 ? 25.87200 16.78300 61.63900 1.000 48.66373 48 ASP B CA 1
ATOM 1720 C C . ASP B 2 53 ? 26.75500 17.49000 60.62000 1.000 47.63992 48 ASP B C 1
ATOM 1721 O O . ASP B 2 53 ? 26.94200 18.70800 60.68900 1.000 47.40832 48 ASP B O 1
ATOM 1726 N N . ARG B 2 54 ? 27.28400 16.72100 59.67400 1.000 46.07658 49 ARG B N 1
ATOM 1727 C CA . ARG B 2 54 ? 28.17600 17.21900 58.64000 1.000 46.86351 49 ARG B CA 1
ATOM 1728 C C . ARG B 2 54 ? 27.70600 16.76000 57.26900 1.000 46.37398 49 ARG B C 1
ATOM 1729 O O . ARG B 2 54 ? 27.06600 15.71600 57.12500 1.000 46.43978 49 ARG B O 1
ATOM 1737 N N . TRP B 2 55 ? 28.04100 17.54900 56.26500 1.000 48.63478 50 TRP B N 1
ATOM 1738 C CA . TRP B 2 55 ? 27.78000 17.14800 54.89600 1.000 48.53213 50 TRP B CA 1
ATOM 1739 C C . TRP B 2 55 ? 28.73700 16.03000 54.49700 1.000 50.02179 50 TRP B C 1
ATOM 1740 O O . TRP B 2 55 ? 29.95200 16.17300 54.65700 1.000 50.72187 50 TRP B O 1
ATOM 1751 N N . PRO B 2 56 ? 28.23300 14.92200 53.96000 1.000 51.61672 51 PRO B N 1
ATOM 1752 C CA . PRO B 2 56 ? 29.13600 13.82400 53.56900 1.000 52.71948 51 PRO B CA 1
ATOM 1753 C C . PRO B 2 56 ? 30.22300 14.22800 52.58100 1.000 53.06952 51 PRO B C 1
ATOM 1754 O O . PRO B 2 56 ? 31.37400 13.80900 52.73900 1.000 54.33546 51 PRO B O 1
ATOM 1758 N N . GLU B 2 57 ? 29.90100 15.00300 51.54600 1.000 54.93553 52 GLU B N 1
ATOM 1759 C CA . GLU B 2 57 ? 30.88300 15.20300 50.48200 1.000 56.30412 52 GLU B CA 1
ATOM 1760 C C . GLU B 2 57 ? 32.01000 16.12600 50.93700 1.000 55.68562 52 GLU B C 1
ATOM 1761 O O . GLU B 2 57 ? 33.18300 15.88100 50.63800 1.000 56.27780 52 GLU B O 1
ATOM 1763 N N . THR B 2 58 ? 31.67600 17.17600 51.68800 1.000 53.49062 53 THR B N 1
ATOM 1764 C CA . THR B 2 58 ? 32.65000 18.18900 52.07200 1.000 53.43009 53 THR B CA 1
ATOM 1765 C C . THR B 2 58 ? 33.09500 18.10100 53.52800 1.000 53.66170 53 THR B C 1
ATOM 1766 O O . THR B 2 58 ? 34.09600 18.72500 53.88800 1.000 53.97752 53 THR B O 1
ATOM 1770 N N . GLY B 2 59 ? 32.39700 17.34500 54.36700 1.000 52.12730 54 GLY B N 1
ATOM 1771 C CA . GLY B 2 59 ? 32.69700 17.34200 55.78400 1.000 52.00624 54 GLY B CA 1
ATOM 1772 C C . GLY B 2 59 ? 32.26300 18.58800 56.52900 1.000 51.94044 54 GLY B C 1
ATOM 1773 O O . GLY B 2 59 ? 32.50800 18.68200 57.73900 1.000 52.30364 54 GLY B O 1
ATOM 1774 N N . TYR B 2 60 ? 31.61800 19.53900 55.85800 1.000 51.79042 55 TYR B N 1
ATOM 1775 C CA . TYR B 2 60 ? 31.26800 20.79600 56.50100 1.000 51.59040 55 TYR B CA 1
ATOM 1776 C C . TYR B 2 60 ? 30.11300 20.61500 57.47400 1.000 50.76925 55 TYR B C 1
ATOM 1777 O O . TYR B 2 60 ? 29.21300 19.79200 57.26600 1.000 50.22444 55 TYR B O 1
ATOM 1786 N N . VAL B 2 61 ? 30.13200 21.43800 58.52600 1.000 47.81363 56 VAL B N 1
ATOM 1787 C CA . VAL B 2 61 ? 29.05400 21.44700 59.50700 1.000 47.57676 56 VAL B CA 1
ATOM 1788 C C . VAL B 2 61 ? 27.72300 21.71600 58.83200 1.000 46.41083 56 VAL B C 1
ATOM 1789 O O . VAL B 2 61 ? 27.55400 22.71000 58.11800 1.000 45.67916 56 VAL B O 1
ATOM 1793 N N . LYS B 2 62 ? 26.76000 20.84500 59.08500 1.000 45.75812 57 LYS B N 1
ATOM 1794 C CA . LYS B 2 62 ? 25.46200 20.91600 58.43200 1.000 45.15278 57 LYS B CA 1
ATOM 1795 C C . LYS B 2 62 ? 24.43300 21.65900 59.28900 1.000 45.39492 57 LYS B C 1
ATOM 1796 O O . LYS B 2 62 ? 23.62200 22.44300 58.77800 1.000 44.72115 57 LYS B O 1
ATOM 1802 N N . LYS B 2 63 ? 24.47300 21.43900 60.59800 1.000 44.38427 58 LYS B N 1
ATOM 1803 C CA . LYS B 2 63 ? 23.44000 21.91800 61.49500 1.000 44.62640 58 LYS B CA 1
ATOM 1804 C C . LYS B 2 63 ? 24.03100 22.07600 62.89000 1.000 45.75022 58 LYS B C 1
ATOM 1805 O O . LYS B 2 63 ? 24.80400 21.23500 63.35100 1.000 45.97130 58 LYS B O 1
ATOM 1811 N N . LEU B 2 64 ? 23.65300 23.15700 63.55700 1.000 44.65799 59 LEU B N 1
ATOM 1812 C CA . LEU B 2 64 ? 24.05200 23.40000 64.93800 1.000 45.89498 59 LEU B CA 1
ATOM 1813 C C . LEU B 2 64 ? 22.87100 23.96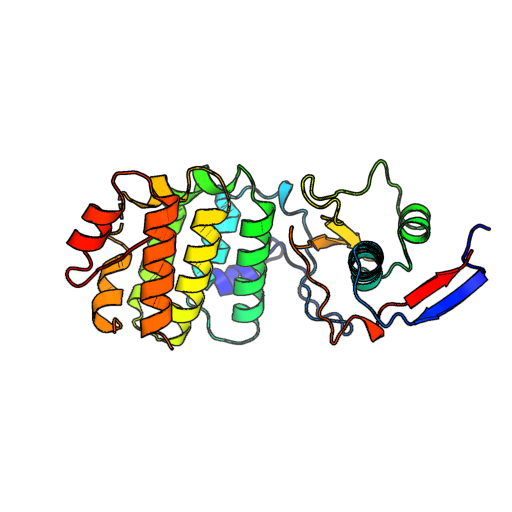700 65.71100 1.000 45.97920 59 LEU B C 1
ATOM 1814 O O . LEU B 2 64 ? 22.05800 24.72400 65.16700 1.000 44.93170 59 LEU B O 1
ATOM 1819 N N . GLN B 2 65 ? 22.78700 23.59800 66.98500 1.000 46.14237 60 GLN B N 1
ATOM 1820 C CA . GLN B 2 65 ? 21.79500 24.14600 67.89500 1.000 45.73180 60 GLN B CA 1
ATOM 1821 C C . GLN B 2 65 ? 22.41000 25.31200 68.64800 1.000 46.63191 60 GLN B C 1
ATOM 1822 O O . GLN B 2 65 ? 23.44200 25.15100 69.31000 1.000 46.67402 60 GLN B O 1
ATOM 1828 N N . ARG B 2 66 ? 21.75900 26.46800 68.58300 1.000 47.16881 61 ARG B N 1
ATOM 1829 C CA . ARG B 2 66 ? 22.27400 27.63200 69.28100 1.000 48.08471 61 ARG B CA 1
ATOM 1830 C C . ARG B 2 66 ? 21.92000 27.58600 70.76600 1.000 48.65583 61 ARG B C 1
ATOM 1831 O O . ARG B 2 66 ? 21.24400 26.67400 71.25800 1.000 48.36106 61 ARG B O 1
ATOM 1839 N N . ARG B 2 67 ? 22.37300 28.61600 71.48100 1.000 48.92429 62 ARG B N 1
ATOM 1840 C CA . ARG B 2 67 ? 22.22800 28.62000 72.92900 1.000 50.60607 62 ARG B CA 1
ATOM 1841 C C . ARG B 2 67 ? 20.77300 28.76600 73.33900 1.000 50.58501 62 ARG B C 1
ATOM 1842 O O . ARG B 2 67 ? 20.35000 28.16900 74.32800 1.000 51.15877 62 ARG B O 1
ATOM 1850 N N . ASP B 2 68 ? 19.98600 29.53700 72.59800 1.000 49.63227 63 ASP B N 1
ATOM 1851 C CA . ASP B 2 68 ? 18.55800 29.63900 72.88500 1.000 49.68754 63 ASP B CA 1
ATOM 1852 C C . ASP B 2 68 ? 17.74600 28.46200 72.32900 1.000 49.54541 63 ASP B C 1
ATOM 1853 O O . ASP B 2 68 ? 16.51500 28.54200 72.30400 1.000 50.20602 63 ASP B O 1
ATOM 1858 N N . ASN B 2 69 ? 18.40600 27.39400 71.86800 1.000 46.39504 64 ASN B N 1
ATOM 1859 C CA . ASN B 2 69 ? 17.83000 26.14300 71.36900 1.000 46.63980 64 ASN B CA 1
ATOM 1860 C C . ASN B 2 69 ? 17.14300 26.28100 70.01000 1.000 45.50019 64 ASN B C 1
ATOM 1861 O O . ASN B 2 69 ? 16.42900 25.36400 69.60300 1.000 45.47387 64 ASN B O 1
ATOM 1866 N N . THR B 2 70 ? 17.32800 27.39000 69.30500 1.000 47.06354 65 THR B N 1
ATOM 1867 C CA . THR B 2 70 ? 17.00900 27.44400 67.88500 1.000 46.28450 65 THR B CA 1
ATOM 1868 C C . THR B 2 70 ? 18.17500 26.84800 67.10200 1.000 45.75549 65 THR B C 1
ATOM 1869 O O . THR B 2 70 ? 19.25000 26.59500 67.65800 1.000 46.49505 65 THR B O 1
ATOM 1873 N N . PHE B 2 71 ? 17.95400 26.60900 65.80500 1.000 44.90538 66 PHE B N 1
ATOM 1874 C CA . PHE B 2 71 ? 18.90600 25.87100 64.98700 1.000 44.52902 66 PHE B CA 1
ATOM 1875 C C . PHE B 2 71 ? 19.37000 26.69300 63.79100 1.000 44.91328 66 PHE B C 1
ATOM 1876 O O . PHE B 2 71 ? 18.58400 27.38300 63.13400 1.000 44.30531 66 PHE B O 1
ATOM 1884 N N . TYR B 2 72 ? 20.66300 26.59300 63.50900 1.000 45.43966 67 TYR B N 1
ATOM 1885 C CA . TYR B 2 72 ? 21.25800 27.11600 62.29300 1.000 45.47124 67 TYR B CA 1
ATOM 1886 C C . TYR B 2 72 ? 21.54600 25.97000 61.33500 1.000 45.03698 67 TYR B C 1
ATOM 1887 O O . TYR B 2 72 ? 22.02800 24.91200 61.75100 1.000 44.68957 67 TYR B O 1
ATOM 1896 N N . TYR B 2 73 ? 21.25200 26.19500 60.05700 1.000 45.37123 68 TYR B N 1
ATOM 1897 C CA . TYR B 2 73 ? 21.55200 25.26400 58.97800 1.000 44.76063 68 TYR B CA 1
ATOM 1898 C C . TYR B 2 73 ? 22.55400 25.89000 58.01600 1.000 44.91854 68 TYR B C 1
ATOM 1899 O O . TYR B 2 73 ? 22.57700 27.10600 57.83300 1.000 45.56073 68 TYR B O 1
ATOM 1908 N N . TYR B 2 74 ? 23.39800 25.05400 57.41500 1.000 44.58692 69 TYR B N 1
ATOM 1909 C CA . TYR B 2 74 ? 24.50500 25.52500 56.59800 1.000 45.34491 69 TYR B CA 1
ATOM 1910 C C . TYR B 2 74 ? 24.54000 24.79400 55.26000 1.000 44.30531 69 TYR B C 1
ATOM 1911 O O . TYR B 2 74 ? 24.21000 23.60800 55.16600 1.000 42.96305 69 TYR B O 1
ATOM 1920 N N . ASN B 2 75 ? 24.98200 25.51800 54.23900 1.000 47.36884 70 ASN B N 1
ATOM 1921 C CA . ASN B 2 75 ? 24.97700 24.99300 52.88500 1.000 46.62401 70 ASN B CA 1
ATOM 1922 C C . ASN B 2 75 ? 26.00900 23.88400 52.72200 1.000 46.85825 70 ASN B C 1
ATOM 1923 O O . ASN B 2 75 ? 27.05500 23.86400 53.38400 1.000 47.49780 70 ASN B O 1
ATOM 1928 N N . LYS B 2 76 ? 25.69200 22.93700 51.83600 1.000 48.14525 71 LYS B N 1
ATOM 1929 C CA . LYS B 2 76 ? 26.66100 21.90100 51.48700 1.000 49.49278 71 LYS B CA 1
ATOM 1930 C C . LYS B 2 76 ? 27.99300 22.50200 51.04500 1.000 50.28234 71 LYS B C 1
ATOM 1931 O O . LYS B 2 76 ? 29.06300 21.95300 51.34300 1.000 51.22983 71 LYS B O 1
ATOM 1937 N N . GLN B 2 77 ? 27.95400 23.63500 50.35800 1.000 52.01939 72 GLN B N 1
ATOM 1938 C CA . GLN B 2 77 ? 29.15300 24.22900 49.80100 1.000 53.24586 72 GLN B CA 1
ATOM 1939 C C . GLN B 2 77 ? 29.59700 25.43900 50.62600 1.000 53.65380 72 GLN B C 1
ATOM 1940 O O . GLN B 2 77 ? 28.89300 25.91700 51.52000 1.000 53.42483 72 GLN B O 1
ATOM 1946 N N . ARG B 2 78 ? 30.77100 25.96200 50.27700 1.000 56.92525 73 ARG B N 1
ATOM 1947 C CA . ARG B 2 78 ? 31.41400 27.00700 51.06600 1.000 57.69902 73 ARG B CA 1
ATOM 1948 C C . ARG B 2 78 ? 30.48500 28.20100 51.26900 1.000 57.41478 73 ARG B C 1
ATOM 1949 O O . ARG B 2 78 ? 29.82600 28.66900 50.33200 1.000 57.39636 73 ARG B O 1
ATOM 1957 N N . GLU B 2 79 ? 30.41600 28.67400 52.51600 1.000 55.81195 74 GLU B N 1
ATOM 1958 C CA . GLU B 2 79 ? 29.67300 29.87500 52.86100 1.000 55.96987 74 GLU B CA 1
ATOM 1959 C C . GLU B 2 79 ? 30.56000 31.03500 53.26500 1.000 57.82272 74 GLU B C 1
ATOM 1960 O O . GLU B 2 79 ? 30.12900 32.19000 53.15600 1.000 58.63335 74 GLU B O 1
ATOM 1966 N N . CYS B 2 80 ? 31.77700 30.76800 53.72100 1.000 61.34683 75 CYS B N 1
ATOM 1967 C CA . CYS B 2 80 ? 32.61400 31.83100 54.25200 1.000 63.03124 75 CYS B CA 1
ATOM 1968 C C . CYS B 2 80 ? 33.25800 32.60500 53.10500 1.000 63.09441 75 CYS B C 1
ATOM 1969 O O . CYS B 2 80 ? 34.16500 32.10600 52.42500 1.000 63.46287 75 CYS B O 1
ATOM 1972 N N . ASP B 2 81 ? 32.81500 33.84900 52.94400 1.000 69.55044 76 ASP B N 1
ATOM 1973 C CA . ASP B 2 81 ? 33.36400 34.80500 51.99300 1.000 70.15052 76 ASP B CA 1
ATOM 1974 C C . ASP B 2 81 ? 34.78500 35.20600 52.36100 1.000 71.64543 76 ASP B C 1
ATOM 1975 O O . ASP B 2 81 ? 35.09700 35.42500 53.53200 1.000 72.64818 76 ASP B O 1
ATOM 1980 N N . ASP B 2 82 ? 35.64000 35.35200 51.34000 1.000 71.31118 77 ASP B N 1
ATOM 1981 C CA . ASP B 2 82 ? 36.97800 35.89800 51.56600 1.000 74.31417 77 ASP B CA 1
ATOM 1982 C C . ASP B 2 82 ? 36.92800 37.16900 52.41100 1.000 76.16703 77 ASP B C 1
ATOM 1983 O O . ASP B 2 82 ? 37.80300 37.40800 53.25300 1.000 77.52245 77 ASP B O 1
ATOM 1988 N N . LYS B 2 83 ? 35.90400 37.99200 52.20200 1.000 75.67749 78 LYS B N 1
ATOM 1989 C CA . LYS B 2 83 ? 35.76500 39.24600 52.92800 1.000 76.54076 78 LYS B CA 1
ATOM 1990 C C . LYS B 2 83 ? 35.36100 39.0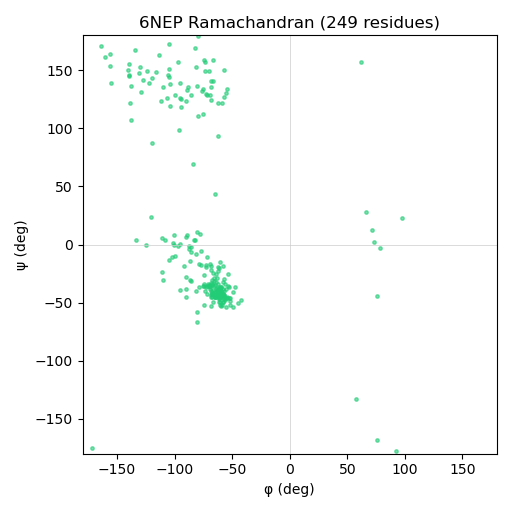4200 54.37700 1.000 75.23797 78 LYS B C 1
ATOM 1991 O O . LYS B 2 83 ? 35.51700 39.96200 55.18500 1.000 77.11714 78 LYS B O 1
ATOM 1997 N N . GLU B 2 84 ? 34.84600 37.86300 54.71300 1.000 73.51408 79 GLU B N 1
ATOM 1998 C CA . GLU B 2 84 ? 34.49600 37.48600 56.06900 1.000 73.47460 79 GLU B CA 1
ATOM 1999 C C . GLU B 2 84 ? 35.52700 36.55600 56.70400 1.000 73.47460 79 GLU B C 1
ATOM 2000 O O . GLU B 2 84 ? 35.47800 36.34500 57.91800 1.000 73.32458 79 GLU B O 1
ATOM 2002 N N . VAL B 2 85 ? 36.47500 36.01700 55.92100 1.000 71.45594 80 VAL B N 1
ATOM 2003 C CA . VAL B 2 85 ? 37.54000 35.17400 56.47500 1.000 71.50068 80 VAL B CA 1
ATOM 2004 C C . VAL B 2 85 ? 38.19000 35.84700 57.67600 1.000 73.63778 80 VAL B C 1
ATOM 2005 O O . VAL B 2 85 ? 38.26600 35.26900 58.76800 1.000 73.40880 80 VAL B O 1
ATOM 2009 N N . HIS B 2 86 ? 38.65400 37.08800 57.49500 1.000 72.17707 81 HIS B N 1
ATOM 2010 C CA . HIS B 2 86 ? 39.44500 37.77300 58.51500 1.000 74.25101 81 HIS B CA 1
ATOM 2011 C C . HIS B 2 86 ? 38.70400 37.95700 59.83300 1.000 73.09824 81 HIS B C 1
ATOM 2012 O O . HIS B 2 86 ? 39.34000 38.28200 60.84000 1.000 74.09309 81 HIS B O 1
ATOM 2019 N N . LYS B 2 87 ? 37.38900 37.77900 59.84700 1.000 72.99823 82 LYS B N 1
ATOM 2020 C CA . LYS B 2 87 ? 36.58000 37.85000 61.05500 1.000 72.25340 82 LYS B CA 1
ATOM 2021 C C . LYS B 2 87 ? 36.52200 36.52500 61.81800 1.000 71.90862 82 LYS B C 1
ATOM 2022 O O . LYS B 2 87 ? 35.95400 36.48300 62.91400 1.000 72.31657 82 LYS B O 1
ATOM 2024 N N . VAL B 2 88 ? 37.07900 35.44100 61.27400 1.000 68.06342 83 VAL B N 1
ATOM 2025 C CA . VAL B 2 88 ? 37.06500 34.14700 61.95200 1.000 68.42136 83 VAL B CA 1
ATOM 2026 C C . VAL B 2 88 ? 38.25700 34.07400 62.89100 1.000 69.88996 83 VAL B C 1
ATOM 2027 O O . VAL B 2 88 ? 39.40000 34.33500 62.49100 1.000 70.12946 83 VAL B O 1
ATOM 2031 N N . LYS B 2 89 ? 37.98800 33.72100 64.13900 1.000 67.85814 84 LYS B N 1
ATOM 2032 C CA . LYS B 2 89 ? 39.02100 33.60100 65.15600 1.000 68.64770 84 LYS B CA 1
ATOM 2033 C C . LYS B 2 89 ? 39.60100 32.19200 65.15400 1.000 68.95827 84 LYS B C 1
ATOM 2034 O O . LYS B 2 89 ? 38.86100 31.20800 65.07900 1.000 68.28977 84 LYS B O 1
ATOM 2040 N N . ILE B 2 90 ? 40.92600 32.09700 65.23300 1.000 69.17935 85 ILE B N 1
ATOM 2041 C CA . ILE B 2 90 ? 41.61500 30.82400 65.41400 1.000 69.49254 85 ILE B CA 1
ATOM 2042 C C . ILE B 2 90 ? 42.07300 30.75900 66.86100 1.000 71.19275 85 ILE B C 1
ATOM 2043 O O . ILE B 2 90 ? 42.84400 31.61100 67.31400 1.000 71.93231 85 ILE B O 1
ATOM 2048 N N . TYR B 2 91 ? 41.58100 29.76500 67.58500 1.000 67.60547 86 TYR B N 1
ATOM 2049 C CA . TYR B 2 91 ? 41.92300 29.55500 68.97700 1.000 68.66086 86 TYR B CA 1
ATOM 2050 C C . TYR B 2 91 ? 43.05000 28.53900 69.08000 1.000 69.53728 86 TYR B C 1
ATOM 2051 O O . TYR B 2 91 ? 43.07300 27.54700 68.34800 1.000 68.98722 86 TYR B O 1
ATOM 2060 N N . ALA B 2 92 ? 43.99400 28.80300 69.97800 1.000 69.12145 87 ALA B N 1
ATOM 2061 C CA . ALA B 2 92 ? 45.07300 27.87500 70.27500 1.000 70.72427 87 ALA B CA 1
ATOM 2062 C C . ALA B 2 92 ? 44.81900 27.21200 71.62300 1.000 70.99272 87 ALA B C 1
ATOM 2063 O O . ALA B 2 92 ? 44.26800 27.83700 72.53900 1.000 70.95061 87 ALA B O 1
ATOM 2065 N N . TYR B 2 93 ? 45.22800 25.94600 71.73100 1.000 70.41897 88 TYR B N 1
ATOM 2066 C CA . TYR B 2 93 ? 45.06000 25.12800 72.93800 1.000 70.55320 88 TYR B CA 1
ATOM 2067 C C . TYR B 2 93 ? 46.41800 24.63800 73.42600 1.000 73.86675 88 TYR B C 1
ATOM 2068 O O . TYR B 2 93 ? 46.62200 24.37600 74.61900 1.000 75.04058 88 TYR B O 1
#

Secondary structure (DSSP, 8-state):
-HHHHHHHHSTT-SB-----SS-----BSS-GGGS-HHHHHHHHHHGGG--STTHHHHHHHHHHHHHHHHGGGSGGGHHHHHHHHHHHHTT--HHHHHHHHHHHHHHHHHSTTHHHHH---TTTSTTHHHH---HHHHHHHHHHHHHHHS-TTHHHHHHHHSTT-----/----SEEEE--S--HHHHHHHHHHHTT-SSHHHHHHHS--S---B-TTT--B-EEE-TTS-EEE--SS----HHHHTT-EEEE-

Sequence (253 aa):
STAFRKFYERGDFPIALEHDSKGNKIAWKVEIEKLDYHHYLPLFFDGLCEMTFPYEFFARQGIHDMLEHGGNKILPVLPQLIIPIKNALNLRNRQVICVTLKVLQHLVVSAEMVGKALVPYRQILPVLNIFKNNIGDLIQETLEAFERYGGENAFINIKYVVPTYESCLDVKPKSVSHAKKWSEEIENLYRFQQAGYRDETEYRQVKQVSMVDRWPETGYVKKLQRRDNTFYYYNKQRECDDKEVHKVKIYAY

Organism: Homo sapiens (NCBI:txid9606)

Nearest PDB structures (foldseek):
  6ucc-assembly1_B  TM=1.005E+00  e=1.201E-15  Homo sapiens
  2n2y-assembly1_A  TM=9.192E-01  e=2.689E-12  Mus musculus
  6nep-assembly1_A  TM=1.006E+00  e=4.051E-25  Homo sapiens
  6ucc-assembly1_A-2  TM=1.002E+00  e=1.240E-23  Homo sapiens
  8iyj-assembly1_YB  TM=9.612E-01  e=3.551E-19  Mus musculus